Protein AF-A0AB34FJY0-F1 (afdb_monomer_lite)

Structure (mmCIF, N/CA/C/O backbone):
data_AF-A0AB34FJY0-F1
#
_entry.id   AF-A0AB34FJY0-F1
#
loop_
_atom_site.group_PDB
_atom_site.id
_atom_site.type_symbol
_atom_site.label_atom_id
_atom_site.label_alt_id
_atom_site.label_comp_id
_atom_site.label_asym_id
_atom_site.label_entity_id
_atom_site.label_seq_id
_atom_site.pdbx_PDB_ins_code
_atom_site.Cartn_x
_atom_site.Cartn_y
_atom_site.Cartn_z
_atom_site.occupancy
_atom_site.B_iso_or_equiv
_atom_site.auth_seq_id
_atom_site.auth_comp_id
_atom_site.auth_asym_id
_atom_site.auth_atom_id
_atom_site.pdbx_PDB_model_num
ATOM 1 N N . MET A 1 1 ? 6.964 -8.485 4.460 1.00 63.44 1 MET A N 1
ATOM 2 C CA . MET A 1 1 ? 8.434 -8.284 4.493 1.00 63.44 1 MET A CA 1
ATOM 3 C C . MET A 1 1 ? 9.190 -9.603 4.326 1.00 63.44 1 MET A C 1
ATOM 5 O O . MET A 1 1 ? 9.926 -9.718 3.359 1.00 63.44 1 MET A O 1
ATOM 9 N N . MET A 1 2 ? 8.939 -10.628 5.158 1.00 78.50 2 MET A N 1
ATOM 10 C CA . MET A 1 2 ? 9.519 -11.976 4.971 1.00 78.50 2 MET A CA 1
ATOM 11 C C . MET A 1 2 ? 9.180 -12.597 3.601 1.00 78.50 2 MET A C 1
ATOM 13 O O . MET A 1 2 ? 10.019 -13.259 3.007 1.00 78.50 2 MET A O 1
ATOM 17 N N . LEU A 1 3 ? 7.982 -12.334 3.069 1.00 84.31 3 LEU A N 1
ATOM 18 C CA . LEU A 1 3 ? 7.547 -12.845 1.762 1.00 84.31 3 LEU A CA 1
ATOM 19 C C . LEU A 1 3 ? 8.510 -12.489 0.615 1.00 84.31 3 LEU A C 1
ATOM 21 O O . LEU A 1 3 ? 8.839 -13.362 -0.179 1.00 84.31 3 LEU A O 1
ATOM 25 N N . PHE A 1 4 ? 9.018 -11.252 0.566 1.00 89.44 4 PHE A N 1
ATOM 26 C CA . PHE A 1 4 ? 9.991 -10.848 -0.456 1.00 89.44 4 PHE A CA 1
ATOM 27 C C . PHE A 1 4 ? 11.356 -11.509 -0.251 1.00 89.44 4 PHE A C 1
ATOM 29 O O . PHE A 1 4 ? 12.003 -11.905 -1.217 1.00 89.44 4 PHE A O 1
ATOM 36 N N . GLU A 1 5 ? 11.800 -11.669 0.999 1.00 90.19 5 GLU A N 1
ATOM 37 C CA . GLU A 1 5 ? 13.049 -12.386 1.289 1.00 90.19 5 GLU A CA 1
ATOM 38 C C . GLU A 1 5 ? 12.961 -13.856 0.862 1.00 90.19 5 GLU A C 1
ATOM 40 O O . GLU A 1 5 ? 13.891 -14.384 0.253 1.00 90.19 5 GLU A O 1
ATOM 45 N N . ASN A 1 6 ? 11.813 -14.497 1.103 1.00 88.75 6 ASN A N 1
ATOM 46 C CA . ASN A 1 6 ? 11.547 -15.871 0.680 1.00 88.75 6 ASN A CA 1
ATOM 47 C C . ASN A 1 6 ? 11.502 -16.015 -0.849 1.00 88.75 6 ASN A C 1
ATOM 49 O O . ASN A 1 6 ? 11.812 -17.089 -1.360 1.00 88.75 6 ASN A O 1
ATOM 53 N N . SER A 1 7 ? 11.168 -14.946 -1.580 1.00 86.69 7 SER A N 1
ATOM 54 C CA . SER A 1 7 ? 11.223 -14.901 -3.045 1.00 86.69 7 SER A CA 1
ATOM 55 C C . SER A 1 7 ? 12.597 -14.483 -3.595 1.00 86.69 7 SER A C 1
ATOM 57 O O . SER A 1 7 ? 12.720 -14.207 -4.785 1.00 86.69 7 SER A O 1
ATOM 59 N N . GLY A 1 8 ? 13.636 -14.417 -2.752 1.00 89.75 8 GLY A N 1
ATOM 60 C CA . GLY A 1 8 ? 15.013 -14.118 -3.162 1.00 89.75 8 GLY A CA 1
ATOM 61 C C . GLY A 1 8 ? 15.400 -12.636 -3.135 1.00 89.75 8 GLY A C 1
ATOM 62 O O . GLY A 1 8 ? 16.519 -12.295 -3.520 1.00 89.75 8 GLY A O 1
ATOM 63 N N . THR A 1 9 ? 14.528 -11.748 -2.650 1.00 93.81 9 THR A N 1
ATOM 64 C CA . THR A 1 9 ? 14.874 -10.329 -2.469 1.00 93.81 9 THR A CA 1
ATOM 65 C C . THR A 1 9 ? 15.864 -10.177 -1.309 1.00 93.81 9 THR A C 1
ATOM 67 O O . THR A 1 9 ? 15.612 -10.701 -0.221 1.00 93.81 9 THR A O 1
ATOM 70 N N . PRO A 1 10 ? 16.979 -9.443 -1.466 1.00 93.06 10 PRO A N 1
ATOM 71 C CA . PRO A 1 10 ? 17.880 -9.176 -0.359 1.00 93.06 10 PRO A CA 1
ATOM 72 C C . PRO A 1 10 ? 17.185 -8.420 0.766 1.00 93.06 10 PRO A C 1
ATOM 74 O O . PRO A 1 10 ? 16.401 -7.497 0.542 1.00 93.06 10 PRO A O 1
ATOM 77 N N . ARG A 1 11 ? 17.540 -8.776 1.998 1.00 92.62 11 ARG A N 1
ATOM 78 C CA . ARG A 1 11 ? 17.045 -8.093 3.188 1.00 92.62 11 ARG A CA 1
ATOM 79 C C . ARG A 1 11 ? 17.454 -6.621 3.185 1.00 92.62 11 ARG A C 1
ATOM 81 O O . ARG A 1 11 ? 18.644 -6.309 3.249 1.00 92.62 11 ARG A O 1
ATOM 88 N N . THR A 1 12 ? 16.467 -5.731 3.198 1.00 91.88 12 THR A N 1
ATOM 89 C CA . THR A 1 12 ? 16.674 -4.280 3.320 1.00 91.88 12 THR A CA 1
ATOM 90 C C . THR A 1 12 ? 16.617 -3.806 4.768 1.00 91.88 12 THR A C 1
ATOM 92 O O . THR A 1 12 ? 17.465 -3.023 5.187 1.00 91.88 12 THR A O 1
ATOM 95 N N . ILE A 1 13 ? 15.673 -4.324 5.556 1.00 92.88 13 ILE A N 1
ATOM 96 C CA . ILE A 1 13 ? 15.470 -3.944 6.959 1.00 92.88 13 ILE A CA 1
ATOM 97 C C . ILE A 1 13 ? 16.110 -4.991 7.863 1.00 92.88 13 ILE A C 1
ATOM 99 O O . ILE A 1 13 ? 15.796 -6.179 7.788 1.00 92.88 13 ILE A O 1
ATOM 103 N N . GLN A 1 14 ? 17.046 -4.568 8.713 1.00 92.56 14 GLN A N 1
ATOM 104 C CA . GLN A 1 14 ? 17.840 -5.507 9.501 1.00 92.56 14 GLN A CA 1
ATOM 105 C C . GLN A 1 14 ? 17.055 -6.072 10.693 1.00 92.56 14 GLN A C 1
ATOM 107 O O . GLN A 1 14 ? 16.251 -5.365 11.307 1.00 92.56 14 GLN A O 1
ATOM 112 N N . PRO A 1 15 ? 17.316 -7.326 11.110 1.00 89.12 15 PRO A N 1
ATOM 113 C CA . PRO A 1 15 ? 16.713 -7.858 12.323 1.00 89.12 15 PRO A CA 1
ATOM 114 C C . PRO A 1 15 ? 17.089 -6.989 13.521 1.00 89.12 15 PRO A C 1
ATOM 116 O O . PRO A 1 15 ? 18.247 -6.598 13.664 1.00 89.12 15 PRO A O 1
ATOM 119 N N . ARG A 1 16 ? 16.126 -6.741 14.416 1.00 89.56 16 ARG A N 1
ATOM 120 C CA . ARG A 1 16 ? 16.284 -5.868 15.597 1.00 89.56 16 ARG A CA 1
ATOM 121 C C . ARG A 1 16 ? 16.505 -4.384 15.279 1.00 89.56 16 ARG A C 1
ATOM 123 O O . ARG A 1 16 ? 16.769 -3.618 16.204 1.00 89.56 16 ARG A O 1
ATOM 130 N N . GLN A 1 17 ? 16.384 -3.965 14.020 1.00 93.12 17 GLN A N 1
ATOM 131 C CA . GLN A 1 17 ? 16.262 -2.550 13.696 1.00 93.12 17 GLN A CA 1
ATOM 132 C C . GLN A 1 17 ? 14.943 -2.026 14.271 1.00 93.12 17 GLN A C 1
ATOM 134 O O . GLN A 1 17 ? 13.889 -2.629 14.087 1.00 93.12 17 GLN A O 1
ATOM 139 N N . LEU A 1 18 ? 15.022 -0.917 15.002 1.00 94.19 18 LEU A N 1
ATOM 140 C CA . LEU A 1 18 ? 13.867 -0.233 15.570 1.00 94.19 18 LEU A CA 1
ATOM 141 C C . LEU A 1 18 ? 13.766 1.154 14.953 1.00 94.19 18 LEU A C 1
ATOM 143 O O . LEU A 1 18 ? 14.779 1.832 14.763 1.00 94.19 18 LEU A O 1
ATOM 147 N N . TYR A 1 19 ? 12.538 1.590 14.706 1.00 94.69 19 TYR A N 1
ATOM 148 C CA . TYR A 1 19 ? 12.258 2.911 14.173 1.00 94.69 19 TYR A CA 1
ATOM 149 C C . TYR A 1 19 ? 11.827 3.839 15.297 1.00 94.69 19 TYR A C 1
ATOM 151 O O . TYR A 1 19 ? 10.936 3.525 16.079 1.00 94.69 19 TYR A O 1
ATOM 159 N N . ARG A 1 20 ? 12.505 4.983 15.392 1.00 93.00 20 ARG A N 1
ATOM 160 C CA . ARG A 1 20 ? 12.079 6.101 16.246 1.00 93.00 20 ARG A CA 1
ATOM 161 C C . ARG A 1 20 ? 11.282 7.136 15.470 1.00 93.00 20 ARG A C 1
ATOM 163 O O . ARG A 1 20 ? 10.626 7.954 16.089 1.00 93.00 20 ARG A O 1
ATOM 170 N N . SER A 1 21 ? 11.357 7.085 14.142 1.00 94.94 21 SER A N 1
ATOM 171 C CA . SER A 1 21 ? 10.687 8.011 13.248 1.00 9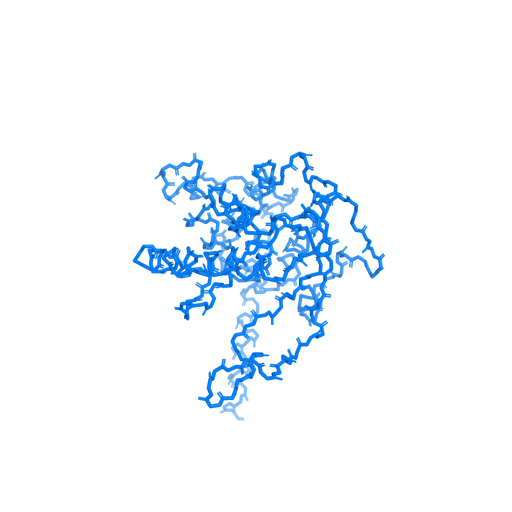4.94 21 SER A CA 1
ATOM 172 C C . SER A 1 21 ? 9.849 7.247 12.230 1.00 94.94 21 SER A C 1
ATOM 174 O O . SER A 1 21 ? 10.327 6.315 11.582 1.00 94.94 21 SER A O 1
ATOM 176 N N . THR A 1 22 ? 8.600 7.669 12.096 1.00 95.69 22 THR A N 1
ATOM 177 C CA . THR A 1 22 ? 7.633 7.185 11.118 1.00 95.69 22 THR A CA 1
ATOM 178 C C . THR A 1 22 ? 8.138 7.440 9.697 1.00 95.69 22 THR A C 1
ATOM 180 O O . THR A 1 22 ? 7.978 6.579 8.835 1.00 95.69 22 THR A O 1
ATOM 183 N N . ASP A 1 23 ? 8.832 8.563 9.461 1.00 94.62 23 ASP A N 1
ATOM 184 C CA . ASP A 1 23 ? 9.462 8.878 8.172 1.00 94.62 23 ASP A CA 1
ATOM 185 C C . ASP A 1 23 ? 10.536 7.850 7.791 1.00 94.62 23 ASP A C 1
ATOM 187 O O . ASP A 1 23 ? 10.552 7.368 6.659 1.00 94.62 23 ASP A O 1
ATOM 191 N N . SER A 1 24 ? 11.428 7.478 8.720 1.00 95.19 24 SER A N 1
ATOM 192 C CA . SER A 1 24 ? 12.467 6.487 8.408 1.00 95.19 24 SER A CA 1
ATOM 193 C C . SER A 1 24 ? 11.888 5.087 8.225 1.00 95.19 24 SER A C 1
ATOM 195 O O . SER A 1 24 ? 12.342 4.361 7.344 1.00 95.19 24 SER A O 1
ATOM 197 N N . PHE A 1 25 ? 10.841 4.734 8.977 1.00 95.69 25 PHE A N 1
ATOM 198 C CA . PHE A 1 25 ? 10.098 3.494 8.755 1.00 95.69 25 PHE A CA 1
ATOM 199 C C . PHE A 1 25 ? 9.465 3.450 7.358 1.00 95.69 25 PHE A C 1
ATOM 201 O O . PHE A 1 25 ? 9.679 2.496 6.613 1.00 95.69 25 PHE A O 1
ATOM 208 N N . ALA A 1 26 ? 8.729 4.494 6.969 1.00 96.00 26 ALA A N 1
ATOM 209 C CA . ALA A 1 26 ? 8.085 4.571 5.661 1.00 96.00 26 ALA A CA 1
ATOM 210 C C . ALA A 1 26 ? 9.103 4.572 4.509 1.00 96.00 26 ALA A C 1
ATOM 212 O O . ALA A 1 26 ? 8.917 3.874 3.512 1.00 96.00 26 ALA A O 1
ATOM 213 N N . SER A 1 27 ? 10.213 5.299 4.668 1.00 96.06 27 SER A N 1
ATOM 214 C CA . SER A 1 27 ? 11.317 5.314 3.704 1.00 96.06 27 SER A CA 1
ATOM 215 C C . SER A 1 27 ? 11.927 3.923 3.501 1.00 96.06 27 SER A C 1
ATOM 217 O O . SER A 1 27 ? 12.168 3.509 2.363 1.00 96.06 27 SER A O 1
ATOM 219 N N . ASP A 1 28 ? 12.156 3.172 4.579 1.00 96.00 28 ASP A N 1
ATOM 220 C CA . ASP A 1 28 ? 12.712 1.820 4.489 1.00 96.00 28 ASP A CA 1
ATOM 221 C C . ASP A 1 28 ? 11.695 0.813 3.927 1.00 96.00 28 ASP A C 1
ATOM 223 O O . ASP A 1 28 ? 12.076 -0.072 3.161 1.00 96.00 28 ASP A O 1
ATOM 227 N N . MET A 1 29 ? 10.399 0.974 4.221 1.00 95.31 29 MET A N 1
ATOM 228 C CA . MET A 1 29 ? 9.322 0.194 3.593 1.00 95.31 29 MET A CA 1
ATOM 229 C C . MET A 1 29 ? 9.278 0.412 2.078 1.00 95.31 29 MET A C 1
ATOM 231 O O . MET A 1 29 ? 9.180 -0.542 1.310 1.00 95.31 29 MET A O 1
ATOM 235 N N . LEU A 1 30 ? 9.400 1.657 1.619 1.00 95.56 30 LEU A N 1
ATOM 236 C CA . LEU A 1 30 ? 9.490 1.947 0.190 1.00 95.56 30 LEU A CA 1
ATOM 237 C C . LEU A 1 30 ? 10.787 1.379 -0.416 1.00 95.56 30 LEU A C 1
ATOM 239 O O . LEU A 1 30 ? 10.784 0.898 -1.546 1.00 95.56 30 LEU A O 1
ATOM 243 N N . THR A 1 31 ? 11.888 1.372 0.338 1.00 95.38 31 THR A N 1
ATOM 244 C CA . THR A 1 31 ? 13.174 0.808 -0.110 1.00 95.38 31 THR A CA 1
ATOM 245 C C . THR A 1 31 ? 13.125 -0.716 -0.211 1.00 95.38 31 THR A C 1
ATOM 247 O O . THR A 1 31 ? 13.697 -1.291 -1.132 1.00 95.38 31 THR A O 1
ATOM 250 N N . LEU A 1 32 ? 12.402 -1.386 0.689 1.00 94.44 32 LEU A N 1
ATOM 251 C CA . LEU A 1 32 ? 12.084 -2.810 0.578 1.00 94.44 32 LEU A CA 1
ATOM 252 C C . LEU A 1 32 ? 11.386 -3.114 -0.753 1.00 94.44 32 LEU A C 1
ATOM 254 O O . LEU A 1 32 ? 11.771 -4.050 -1.451 1.00 94.44 32 LEU A O 1
ATOM 258 N N . HIS A 1 33 ? 10.377 -2.322 -1.106 1.00 94.00 33 HIS A N 1
ATOM 259 C CA . HIS A 1 33 ? 9.653 -2.488 -2.362 1.00 94.00 33 HIS A CA 1
ATOM 260 C C . HIS A 1 33 ? 10.523 -2.226 -3.594 1.00 94.00 33 HIS A C 1
ATOM 262 O O . HIS A 1 33 ? 10.387 -2.919 -4.604 1.00 94.00 33 HIS A O 1
ATOM 268 N N . ASP A 1 34 ? 11.436 -1.259 -3.510 1.00 94.69 34 ASP A N 1
ATOM 269 C CA . ASP A 1 34 ? 12.406 -1.020 -4.576 1.00 94.69 34 ASP A CA 1
ATOM 270 C C . ASP A 1 34 ? 13.350 -2.213 -4.742 1.00 94.69 34 ASP A C 1
ATOM 272 O O . ASP A 1 34 ? 13.563 -2.687 -5.856 1.00 94.69 34 ASP A O 1
ATOM 276 N N . ALA A 1 35 ? 13.881 -2.737 -3.633 1.00 95.19 35 ALA A N 1
ATOM 277 C CA . ALA A 1 35 ? 14.743 -3.911 -3.651 1.00 95.19 35 ALA A CA 1
ATOM 278 C C . ALA A 1 35 ? 14.021 -5.124 -4.238 1.00 95.19 35 ALA A C 1
ATOM 280 O O . ALA A 1 35 ? 14.630 -5.864 -5.009 1.00 95.19 35 ALA A O 1
ATOM 281 N N . HIS A 1 36 ? 12.736 -5.301 -3.928 1.00 94.25 36 HIS A N 1
ATOM 282 C CA . HIS A 1 36 ? 11.930 -6.363 -4.515 1.00 94.25 36 HIS A CA 1
ATOM 283 C C . HIS A 1 36 ? 11.830 -6.217 -6.036 1.00 94.25 36 HIS A C 1
ATOM 285 O O . HIS A 1 36 ? 12.184 -7.152 -6.749 1.00 94.25 36 HIS A O 1
ATOM 291 N N . LEU A 1 37 ? 11.480 -5.026 -6.542 1.00 94.75 37 LEU A N 1
ATOM 292 C CA . LEU A 1 37 ? 11.440 -4.771 -7.986 1.00 94.75 37 LEU A CA 1
ATOM 293 C C . LEU A 1 37 ? 12.791 -5.067 -8.644 1.00 94.75 37 LEU A C 1
ATOM 295 O O . LEU A 1 37 ? 12.831 -5.671 -9.709 1.00 94.75 37 LEU A O 1
ATOM 299 N N . LEU A 1 38 ? 13.899 -4.673 -8.011 1.00 95.50 38 LEU A N 1
ATOM 300 C CA . LEU A 1 38 ? 15.248 -4.889 -8.538 1.00 95.50 38 LEU A CA 1
ATOM 301 C C . LEU A 1 38 ? 15.650 -6.366 -8.614 1.00 95.50 38 LEU A C 1
ATOM 303 O O . LEU A 1 38 ? 16.419 -6.715 -9.506 1.00 95.50 38 LEU A O 1
ATOM 307 N N . HIS A 1 39 ? 15.137 -7.234 -7.743 1.00 95.62 39 HIS A N 1
ATOM 308 C CA . HIS A 1 39 ? 15.582 -8.633 -7.650 1.00 95.62 39 HIS A CA 1
ATOM 309 C C . HIS A 1 39 ? 14.573 -9.650 -8.176 1.00 95.62 39 HIS A C 1
ATOM 311 O O . HIS A 1 39 ? 14.957 -10.785 -8.442 1.00 95.62 39 HIS A O 1
ATOM 317 N N . ASP A 1 40 ? 13.316 -9.258 -8.353 1.00 94.75 40 ASP A N 1
ATOM 318 C CA . ASP A 1 40 ? 12.304 -10.119 -8.949 1.00 94.75 40 ASP A CA 1
ATOM 319 C C . ASP A 1 40 ? 12.440 -10.118 -10.489 1.00 94.75 40 ASP A C 1
ATOM 321 O O . ASP A 1 40 ? 12.354 -9.045 -11.106 1.00 94.75 40 ASP A O 1
ATOM 325 N N . PRO A 1 41 ? 12.689 -11.280 -11.128 1.00 94.31 41 PRO A N 1
ATOM 326 C CA . PRO A 1 41 ? 12.755 -11.386 -12.585 1.00 94.31 41 PRO A CA 1
ATOM 327 C C . PRO A 1 41 ? 11.389 -11.199 -13.268 1.00 94.31 41 PRO A C 1
ATOM 329 O O . PRO A 1 41 ? 11.365 -10.903 -14.457 1.00 94.31 41 PRO A O 1
ATOM 332 N N . HIS A 1 42 ? 10.276 -11.326 -12.533 1.00 94.94 42 HIS A N 1
ATOM 333 C CA . HIS A 1 42 ? 8.902 -11.115 -13.009 1.00 94.94 42 HIS A CA 1
ATOM 334 C C . HIS A 1 42 ? 8.319 -9.761 -12.541 1.00 94.94 42 HIS A C 1
ATOM 336 O O . HIS A 1 42 ? 7.105 -9.562 -12.481 1.00 94.94 42 HIS A O 1
ATOM 342 N N . ALA A 1 43 ? 9.172 -8.796 -12.181 1.00 93.88 43 ALA A N 1
ATOM 343 C CA . ALA A 1 43 ? 8.723 -7.548 -11.557 1.00 93.88 43 ALA A CA 1
ATOM 344 C C . ALA A 1 43 ? 7.912 -6.617 -12.481 1.00 93.88 43 ALA A C 1
ATOM 346 O O . ALA A 1 43 ? 7.157 -5.766 -11.989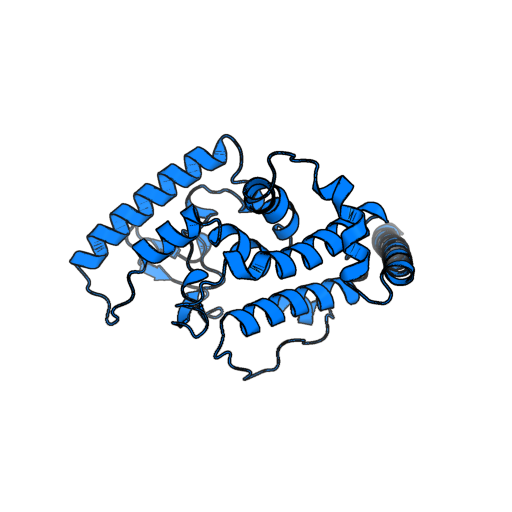 1.00 93.88 43 ALA A O 1
ATOM 347 N N . VAL A 1 44 ? 8.124 -6.725 -13.798 1.00 96.31 44 VAL A N 1
ATOM 348 C CA . VAL A 1 44 ? 7.522 -5.876 -14.837 1.00 96.31 44 VAL A CA 1
ATOM 349 C C . VAL A 1 44 ? 7.179 -6.718 -16.065 1.00 96.31 44 VAL A C 1
ATOM 351 O O . VAL A 1 44 ? 7.847 -7.707 -16.343 1.00 96.31 44 VAL A O 1
ATOM 354 N N . ARG A 1 45 ? 6.174 -6.303 -16.837 1.00 95.88 45 ARG A N 1
ATOM 355 C CA . ARG A 1 45 ? 5.720 -6.994 -18.057 1.00 95.88 45 ARG A CA 1
ATOM 356 C C . ARG A 1 45 ? 6.221 -6.358 -19.344 1.00 95.88 45 ARG A C 1
ATOM 358 O O . ARG A 1 45 ? 6.411 -7.038 -20.347 1.00 95.88 45 ARG A O 1
ATOM 365 N N . THR A 1 46 ? 6.358 -5.036 -19.351 1.00 97.44 46 THR A N 1
ATOM 366 C CA . THR A 1 46 ? 6.731 -4.255 -20.534 1.00 97.44 46 THR A CA 1
ATOM 367 C C . THR A 1 46 ? 7.575 -3.050 -20.131 1.00 97.44 46 THR A C 1
ATOM 369 O O . THR A 1 46 ? 7.675 -2.710 -18.952 1.00 97.44 46 THR A O 1
ATOM 372 N N . VAL A 1 47 ? 8.160 -2.367 -21.120 1.00 97.56 47 VAL A N 1
ATOM 373 C CA . VAL A 1 47 ? 8.845 -1.082 -20.902 1.00 97.56 47 VAL A CA 1
ATOM 374 C C . VAL A 1 47 ? 7.903 -0.064 -20.261 1.00 97.56 47 VAL A C 1
ATOM 376 O O . VAL A 1 47 ? 8.329 0.688 -19.392 1.00 97.56 47 VAL A O 1
ATOM 379 N N . ASP A 1 48 ? 6.642 -0.044 -20.686 1.00 96.62 48 ASP A N 1
ATOM 380 C CA . ASP A 1 48 ? 5.645 0.912 -20.215 1.00 96.62 48 ASP A CA 1
ATOM 381 C C . ASP A 1 48 ? 5.262 0.658 -18.747 1.00 96.62 48 ASP A C 1
ATOM 383 O O . ASP A 1 48 ? 5.387 1.555 -17.916 1.00 96.62 48 ASP A O 1
ATOM 387 N N . ASP A 1 49 ? 4.966 -0.599 -18.408 1.00 96.38 49 ASP A N 1
ATOM 388 C CA . ASP A 1 49 ? 4.697 -1.055 -17.034 1.00 96.38 49 ASP A CA 1
ATOM 389 C C . ASP A 1 49 ? 5.901 -0.804 -16.104 1.00 96.38 49 ASP A C 1
ATOM 391 O O . ASP A 1 49 ? 5.755 -0.349 -14.970 1.00 96.38 49 ASP A O 1
ATOM 395 N N . ALA A 1 50 ? 7.130 -1.006 -16.596 1.00 97.06 50 ALA A N 1
ATOM 396 C CA . ALA A 1 50 ? 8.329 -0.675 -15.830 1.00 97.06 50 ALA A CA 1
ATOM 397 C C . ALA A 1 50 ? 8.406 0.825 -15.501 1.00 97.06 50 ALA A C 1
ATOM 399 O O . ALA A 1 50 ? 8.731 1.198 -14.371 1.00 97.06 50 ALA A O 1
ATOM 400 N N . ARG A 1 51 ? 8.089 1.696 -16.470 1.00 97.44 51 ARG A N 1
ATOM 401 C CA . ARG A 1 51 ? 8.103 3.154 -16.271 1.00 97.44 51 ARG A CA 1
ATOM 402 C C . ARG A 1 51 ? 7.048 3.604 -15.293 1.00 97.44 51 ARG A C 1
ATOM 404 O O . ARG A 1 51 ? 7.360 4.406 -14.418 1.00 97.44 51 ARG A O 1
ATOM 411 N N . GLU A 1 52 ? 5.845 3.084 -15.435 1.00 96.50 52 GLU A N 1
ATOM 412 C CA . GLU A 1 52 ? 4.723 3.364 -14.553 1.00 96.50 52 GLU A CA 1
ATOM 413 C C . GLU A 1 52 ? 5.051 2.987 -13.104 1.00 96.50 52 GLU A C 1
ATOM 415 O O . GLU A 1 52 ? 5.050 3.846 -12.216 1.00 96.50 52 GLU A O 1
ATOM 420 N N . ARG A 1 53 ? 5.488 1.742 -12.871 1.00 95.94 53 ARG A N 1
ATOM 421 C CA . ARG A 1 53 ? 5.874 1.259 -11.536 1.00 95.94 53 ARG A CA 1
ATOM 422 C C . ARG A 1 53 ? 6.982 2.101 -10.911 1.00 95.94 53 ARG A C 1
ATOM 424 O O . ARG A 1 53 ? 6.901 2.462 -9.736 1.00 95.94 53 ARG A O 1
ATOM 431 N N . MET A 1 54 ? 8.022 2.427 -11.677 1.00 97.12 54 MET A N 1
ATOM 432 C CA . MET A 1 54 ? 9.126 3.267 -11.201 1.00 97.12 54 MET A CA 1
ATOM 433 C C . MET A 1 54 ? 8.669 4.703 -10.912 1.00 97.12 54 MET A C 1
ATOM 435 O O . MET A 1 54 ? 9.071 5.283 -9.902 1.00 97.12 54 MET A O 1
ATOM 439 N N . ALA A 1 55 ? 7.820 5.279 -11.768 1.00 97.06 55 ALA A N 1
ATOM 440 C CA . ALA A 1 55 ? 7.282 6.621 -11.581 1.00 97.06 55 ALA A CA 1
ATOM 441 C C . ALA A 1 55 ? 6.432 6.698 -10.310 1.00 97.06 55 ALA A C 1
ATOM 443 O O . ALA A 1 55 ? 6.685 7.558 -9.468 1.00 97.06 55 ALA A O 1
ATOM 444 N N . ILE A 1 56 ? 5.506 5.759 -10.098 1.00 96.88 56 ILE A N 1
ATOM 445 C CA . ILE A 1 56 ? 4.661 5.746 -8.898 1.00 96.88 56 ILE A CA 1
ATOM 446 C C . ILE A 1 56 ? 5.499 5.544 -7.631 1.00 96.88 56 ILE A C 1
ATOM 448 O O . ILE A 1 56 ? 5.256 6.205 -6.622 1.00 96.88 56 ILE A O 1
ATOM 452 N N . ARG A 1 57 ? 6.557 4.725 -7.664 1.00 96.12 57 ARG A N 1
ATOM 453 C CA . ARG A 1 57 ? 7.484 4.587 -6.523 1.00 96.12 57 ARG A CA 1
ATOM 454 C C . ARG A 1 57 ? 8.259 5.863 -6.202 1.00 96.12 57 ARG A C 1
ATOM 456 O O . ARG A 1 57 ? 8.490 6.155 -5.024 1.00 96.12 57 ARG A O 1
ATOM 463 N N . ALA A 1 58 ? 8.665 6.621 -7.219 1.00 97.12 58 ALA A N 1
ATOM 464 C CA . ALA A 1 58 ? 9.257 7.940 -7.017 1.00 97.12 58 ALA A CA 1
ATOM 465 C C . ALA A 1 58 ? 8.226 8.919 -6.435 1.00 97.12 58 ALA A C 1
ATOM 467 O O . ALA A 1 58 ? 8.510 9.594 -5.445 1.00 97.12 58 ALA A O 1
ATOM 468 N N . LEU A 1 59 ? 7.009 8.932 -6.983 1.00 97.19 59 LEU A N 1
ATOM 469 C CA . LEU A 1 59 ? 5.931 9.806 -6.529 1.00 97.19 59 LEU A CA 1
ATOM 470 C C . LEU A 1 59 ? 5.505 9.501 -5.091 1.00 97.19 59 LEU A C 1
ATOM 472 O O . LEU A 1 59 ? 5.360 10.440 -4.316 1.00 97.19 59 LEU A O 1
ATOM 476 N N . LEU A 1 60 ? 5.394 8.229 -4.692 1.00 97.19 60 LEU A N 1
ATOM 477 C CA . LEU A 1 60 ? 5.109 7.816 -3.310 1.00 97.19 60 LEU A CA 1
ATOM 478 C C . LEU A 1 60 ? 6.085 8.448 -2.310 1.00 97.19 60 LEU A C 1
ATOM 480 O O . LEU A 1 60 ? 5.663 8.942 -1.265 1.00 97.19 60 LEU A O 1
ATOM 484 N N . ARG A 1 61 ? 7.380 8.511 -2.650 1.00 96.62 61 ARG A N 1
ATOM 485 C CA . ARG A 1 61 ? 8.381 9.223 -1.838 1.00 96.62 61 ARG A CA 1
ATOM 486 C C . ARG A 1 61 ? 8.162 10.726 -1.844 1.00 96.62 61 ARG A C 1
ATOM 488 O O . ARG A 1 61 ? 8.274 11.361 -0.799 1.00 96.62 61 ARG A O 1
ATOM 495 N N . THR A 1 62 ? 7.842 11.299 -3.003 1.00 96.38 62 THR A N 1
ATOM 496 C CA . THR A 1 62 ? 7.562 12.733 -3.138 1.00 96.38 62 THR A CA 1
ATOM 497 C C . THR A 1 62 ? 6.375 13.163 -2.276 1.00 96.38 62 THR A C 1
ATOM 499 O O . THR A 1 62 ? 6.454 14.193 -1.609 1.00 96.38 62 THR A O 1
ATOM 502 N N . VAL A 1 63 ? 5.295 12.379 -2.240 1.00 96.12 63 VAL A N 1
ATOM 503 C CA . VAL A 1 63 ? 4.051 12.742 -1.541 1.00 96.12 63 VAL A CA 1
ATOM 504 C C . VAL A 1 63 ? 3.999 12.293 -0.079 1.00 96.12 63 VAL A C 1
ATOM 506 O O . VAL A 1 63 ? 3.097 12.707 0.642 1.00 96.12 63 VAL A O 1
ATOM 509 N N . MET A 1 64 ? 4.968 11.499 0.387 1.00 95.62 64 MET A N 1
ATOM 510 C CA . MET A 1 64 ? 5.015 10.936 1.746 1.00 95.62 64 MET A CA 1
ATOM 511 C C . MET A 1 64 ? 4.772 11.972 2.856 1.00 95.62 64 MET A C 1
ATOM 513 O O . MET A 1 64 ? 4.055 11.702 3.816 1.00 95.62 64 MET A O 1
ATOM 517 N N . HIS A 1 65 ? 5.312 13.182 2.703 1.00 93.56 65 HIS A N 1
ATOM 518 C CA . HIS A 1 65 ? 5.189 14.264 3.685 1.00 93.56 65 HIS A CA 1
ATOM 519 C C . HIS A 1 65 ? 3.748 14.758 3.920 1.00 93.56 65 HIS A C 1
ATOM 521 O O . HIS A 1 65 ? 3.503 15.439 4.911 1.00 93.56 65 HIS A O 1
ATOM 527 N N . TYR A 1 66 ? 2.799 14.437 3.034 1.00 94.88 66 TYR A N 1
ATOM 528 C CA . TYR A 1 66 ? 1.375 14.723 3.244 1.00 94.88 66 TYR A CA 1
ATOM 529 C C . TYR A 1 66 ? 0.682 13.699 4.147 1.00 94.88 66 TYR A C 1
ATOM 531 O O . TYR A 1 66 ? -0.390 13.989 4.674 1.00 94.88 66 TYR A O 1
ATOM 539 N N . PHE A 1 67 ? 1.259 12.505 4.288 1.00 95.00 67 PHE A N 1
ATOM 540 C CA . PHE A 1 67 ? 0.629 11.355 4.943 1.00 95.00 67 PHE A CA 1
ATOM 541 C C . PHE A 1 67 ? 1.315 10.955 6.250 1.00 95.00 67 PHE A C 1
ATOM 543 O O . PHE A 1 67 ? 0.776 10.149 7.006 1.00 95.00 67 PHE A O 1
ATOM 550 N N . ILE A 1 68 ? 2.480 11.540 6.527 1.00 92.50 68 ILE A N 1
ATOM 551 C CA . ILE A 1 68 ? 3.182 11.439 7.803 1.00 92.50 68 ILE A CA 1
ATOM 552 C C . ILE A 1 68 ? 3.180 12.825 8.429 1.00 92.50 68 ILE A C 1
ATOM 554 O O . ILE A 1 68 ? 3.931 13.713 8.018 1.00 92.50 68 ILE A O 1
ATOM 558 N N . SER A 1 69 ? 2.301 13.024 9.407 1.00 84.44 69 SER A N 1
ATOM 559 C CA . SER A 1 69 ? 2.158 14.331 10.037 1.00 84.44 69 SER A CA 1
ATOM 560 C C . SER A 1 69 ? 3.362 14.665 10.918 1.00 84.44 69 SER A C 1
ATOM 562 O O . SER A 1 69 ? 3.947 13.799 11.571 1.00 84.44 69 SER A O 1
ATOM 564 N N . THR A 1 70 ? 3.738 15.943 10.974 1.00 86.81 70 THR A N 1
ATOM 565 C CA . THR A 1 70 ? 4.915 16.393 11.734 1.00 86.81 70 THR A CA 1
ATOM 566 C C . THR A 1 70 ? 4.783 16.177 13.238 1.00 86.81 70 THR A C 1
ATOM 568 O O . THR A 1 70 ? 5.793 15.978 13.904 1.00 86.81 70 THR A O 1
ATOM 571 N N . ASP A 1 71 ? 3.563 16.208 13.778 1.00 87.69 71 ASP A N 1
ATOM 572 C CA . ASP A 1 71 ? 3.276 15.912 15.187 1.00 87.69 71 ASP A CA 1
ATOM 573 C C . ASP A 1 71 ? 3.375 14.415 15.510 1.00 87.69 71 ASP A C 1
ATOM 575 O O . ASP A 1 71 ? 3.594 14.065 16.667 1.00 87.69 71 ASP A O 1
ATOM 579 N N . ARG A 1 72 ? 3.277 13.544 14.495 1.00 86.56 72 ARG A N 1
ATOM 580 C CA . ARG A 1 72 ? 3.325 12.076 14.629 1.00 86.56 72 ARG A CA 1
ATOM 581 C C . ARG A 1 72 ? 4.579 11.436 14.033 1.00 86.56 72 ARG A C 1
ATOM 583 O O . ARG A 1 72 ? 4.723 10.211 13.968 1.00 86.56 72 ARG A O 1
ATOM 590 N N . ARG A 1 73 ? 5.527 12.278 13.617 1.00 90.31 73 ARG A N 1
ATOM 591 C CA . ARG A 1 73 ? 6.799 11.872 13.015 1.00 90.31 73 ARG A CA 1
ATOM 592 C C . ARG A 1 73 ? 7.594 10.930 13.907 1.00 90.31 73 ARG A C 1
ATOM 594 O O . ARG A 1 73 ? 8.262 10.055 13.374 1.00 90.31 73 ARG A O 1
ATOM 601 N N . ASP A 1 74 ? 7.525 11.092 15.223 1.00 92.75 74 ASP A N 1
ATOM 602 C CA . ASP A 1 74 ? 8.279 10.280 16.186 1.00 92.75 74 ASP A CA 1
ATOM 603 C C . ASP A 1 74 ? 7.390 9.264 16.937 1.00 92.75 74 ASP A C 1
ATOM 605 O O . ASP A 1 74 ? 7.769 8.733 17.982 1.00 92.75 74 ASP A O 1
ATOM 609 N N . GLY A 1 75 ? 6.200 8.974 16.400 1.00 90.31 75 GLY A N 1
ATOM 610 C CA . GLY A 1 75 ? 5.185 8.112 17.009 1.00 90.31 75 GLY A CA 1
ATOM 611 C C . GLY A 1 75 ? 3.905 8.874 17.379 1.00 90.31 75 GLY A C 1
ATOM 612 O O . GLY A 1 75 ? 3.749 10.028 16.996 1.00 90.31 75 GLY A O 1
ATOM 613 N N . PRO A 1 76 ? 2.976 8.262 18.132 1.00 92.62 76 PRO A N 1
ATOM 614 C CA . PRO A 1 76 ? 3.132 7.007 18.863 1.00 92.62 76 PRO A CA 1
ATOM 615 C C . PRO A 1 76 ? 3.078 5.757 17.973 1.00 92.62 76 PRO A C 1
ATOM 617 O O . PRO A 1 76 ? 2.570 5.781 16.852 1.00 92.62 76 PRO A O 1
ATOM 620 N N . TYR A 1 77 ? 3.596 4.653 18.515 1.00 93.88 77 TYR A N 1
ATOM 621 C CA . TYR A 1 77 ? 3.531 3.321 17.915 1.00 93.88 77 TYR A CA 1
ATOM 622 C C . TYR A 1 77 ? 2.620 2.439 18.762 1.00 93.88 77 TYR A C 1
ATOM 624 O O . TYR A 1 77 ? 2.745 2.424 19.987 1.00 93.88 77 TYR A O 1
ATOM 632 N N . LEU A 1 78 ? 1.735 1.692 18.110 1.00 92.81 78 LEU A N 1
ATOM 633 C CA . LEU A 1 78 ? 0.802 0.772 18.755 1.00 92.81 78 LEU A CA 1
ATOM 634 C C . LEU A 1 78 ? 1.010 -0.650 18.249 1.00 92.81 78 LEU A C 1
ATOM 636 O O . LEU A 1 78 ? 1.442 -0.849 17.113 1.00 92.81 78 LEU A O 1
ATOM 640 N N . LEU A 1 79 ? 0.690 -1.633 19.092 1.00 92.69 79 LEU A N 1
ATOM 641 C CA . LEU A 1 79 ? 0.638 -3.027 18.665 1.00 92.69 79 LEU A CA 1
ATOM 642 C C . LEU A 1 79 ? -0.519 -3.206 17.681 1.00 92.69 79 LEU A C 1
ATOM 644 O O . LEU A 1 79 ? -1.667 -2.913 18.000 1.00 92.69 79 LEU A O 1
ATOM 648 N N . GLN A 1 80 ? -0.191 -3.676 16.486 1.00 92.75 80 GLN A N 1
ATOM 649 C CA . GLN A 1 80 ? -1.115 -3.886 15.382 1.00 92.75 80 GLN A CA 1
ATOM 650 C C . GLN A 1 80 ? -0.912 -5.294 14.821 1.00 92.75 80 GLN A C 1
ATOM 652 O O . GLN A 1 80 ? 0.225 -5.747 14.658 1.00 92.75 80 GLN A O 1
ATOM 657 N N . LEU A 1 81 ? -2.019 -5.972 14.520 1.00 90.94 81 LEU A N 1
ATOM 658 C CA . LEU A 1 81 ? -2.032 -7.234 13.785 1.00 90.94 81 LEU A CA 1
ATOM 659 C C . LEU A 1 81 ? -1.946 -6.914 12.292 1.00 90.94 81 LEU A C 1
ATOM 661 O O . LEU A 1 81 ? -2.826 -6.244 11.752 1.00 90.94 81 LEU A O 1
ATOM 665 N N . THR A 1 82 ? -0.879 -7.350 11.625 1.00 88.62 82 THR A N 1
ATOM 666 C CA . THR A 1 82 ? -0.675 -7.027 10.204 1.00 88.62 82 THR A CA 1
ATOM 667 C C . THR A 1 82 ? -1.436 -7.947 9.260 1.00 88.62 82 THR A C 1
ATOM 669 O O . THR A 1 82 ? -1.621 -7.573 8.106 1.00 88.62 82 THR A O 1
ATOM 672 N N . ASP A 1 83 ? -1.891 -9.100 9.753 1.00 88.19 83 ASP A N 1
ATOM 673 C CA . ASP A 1 83 ? -2.667 -10.091 9.000 1.00 88.19 83 ASP A CA 1
ATOM 674 C C . ASP A 1 83 ? -4.025 -10.382 9.666 1.00 88.19 83 ASP A C 1
ATOM 676 O O . ASP A 1 83 ? -4.414 -11.512 9.955 1.00 88.19 83 ASP A O 1
ATOM 680 N N . PHE A 1 84 ? -4.740 -9.315 10.022 1.00 89.69 84 PHE A N 1
ATOM 681 C CA . PHE A 1 84 ? -6.059 -9.433 10.634 1.00 89.69 84 PHE A CA 1
ATOM 682 C C . PHE A 1 84 ? -7.138 -9.513 9.555 1.00 89.69 84 PHE A C 1
ATOM 684 O O . PHE A 1 84 ? -7.379 -8.517 8.870 1.00 89.69 84 PHE A O 1
ATOM 691 N N . HIS A 1 85 ? -7.798 -10.668 9.425 1.00 90.25 85 HIS A N 1
ATOM 692 C CA . HIS A 1 85 ? -8.910 -10.909 8.499 1.00 90.25 85 HIS A CA 1
ATOM 693 C C . HIS A 1 85 ? -9.983 -11.832 9.087 1.00 90.25 85 HIS A C 1
ATOM 695 O O . HIS A 1 85 ? -9.733 -12.543 10.059 1.00 90.25 85 HIS A O 1
ATOM 701 N N . GLN A 1 86 ? -11.166 -11.871 8.466 1.00 91.88 86 GLN A N 1
ATOM 702 C CA . GLN A 1 86 ? -12.334 -12.614 8.963 1.00 91.88 86 GLN A CA 1
ATOM 703 C C . GLN A 1 86 ? -12.054 -14.088 9.300 1.00 91.88 86 GLN A C 1
ATOM 705 O O . GLN A 1 86 ? -12.502 -14.567 10.336 1.00 91.88 86 GLN A O 1
ATOM 710 N N . SER A 1 87 ? -11.237 -14.792 8.505 1.00 92.75 87 SER A N 1
ATOM 711 C CA . SER A 1 87 ? -10.903 -16.205 8.765 1.00 92.75 87 SER A CA 1
ATOM 712 C C . SER A 1 87 ? -10.048 -16.441 10.021 1.00 92.75 87 SER A C 1
ATOM 714 O O . SER A 1 87 ? -9.907 -17.588 10.435 1.00 92.75 87 SER A O 1
ATOM 716 N N . ASN A 1 88 ? -9.507 -15.381 10.637 1.00 94.38 88 ASN A N 1
ATOM 717 C CA . ASN A 1 88 ? -8.742 -15.457 11.886 1.00 94.38 88 ASN A CA 1
ATOM 718 C C . ASN A 1 88 ? -9.619 -15.233 13.131 1.00 94.38 88 ASN A C 1
ATOM 720 O O . ASN A 1 88 ? -9.108 -15.272 14.252 1.00 94.38 88 ASN A O 1
ATOM 724 N N . ILE A 1 89 ? -10.928 -15.011 12.951 1.00 95.06 89 ILE A N 1
ATOM 725 C CA . ILE A 1 89 ? -11.893 -14.722 14.015 1.00 95.06 89 ILE A CA 1
ATOM 726 C C . ILE A 1 89 ? -12.900 -15.871 14.108 1.00 95.06 89 ILE A C 1
ATOM 728 O O . ILE A 1 89 ? -13.659 -16.121 13.174 1.00 95.06 89 ILE A O 1
ATOM 732 N N . PHE A 1 90 ? -12.948 -16.544 15.256 1.00 96.69 90 PHE A N 1
ATOM 733 C CA . PHE A 1 90 ? -13.990 -17.524 15.553 1.00 96.69 90 PHE A CA 1
ATOM 734 C C . PHE A 1 90 ? -15.093 -16.916 16.404 1.00 96.69 90 PHE A C 1
ATOM 736 O O . PHE A 1 90 ? -14.832 -16.160 17.344 1.00 96.69 90 PHE A O 1
ATOM 743 N N . VAL A 1 91 ? -16.325 -17.322 16.108 1.00 97.25 91 VAL A N 1
ATOM 744 C CA . VAL A 1 91 ? -17.530 -16.900 16.819 1.00 97.25 91 VAL A CA 1
ATOM 745 C C . VAL A 1 91 ? -18.362 -18.104 17.257 1.00 97.25 91 VAL A C 1
ATOM 747 O O . VAL A 1 91 ? -18.232 -19.185 16.681 1.00 97.25 91 VAL A O 1
ATOM 750 N N . ASP A 1 92 ? -19.171 -17.931 18.301 1.00 97.38 92 ASP A N 1
ATOM 751 C CA . ASP A 1 92 ? -20.203 -18.899 18.690 1.00 97.38 92 ASP A CA 1
ATOM 752 C C . ASP A 1 92 ? -21.521 -18.687 17.915 1.00 97.38 92 ASP A C 1
ATOM 754 O O . ASP A 1 92 ? -21.605 -17.842 17.022 1.00 97.38 92 ASP A O 1
ATOM 758 N N . ASP A 1 93 ? -22.554 -19.467 18.253 1.00 97.62 93 ASP A N 1
ATOM 759 C CA . ASP A 1 93 ? -23.886 -19.397 17.627 1.00 97.62 93 ASP A CA 1
ATOM 760 C C . ASP A 1 93 ? -24.577 -18.027 17.820 1.00 97.62 93 ASP A C 1
ATOM 762 O O . ASP A 1 93 ? -25.479 -17.679 17.056 1.00 97.62 93 ASP A O 1
ATOM 766 N N . ASP A 1 94 ? -24.139 -17.243 18.812 1.00 97.38 94 ASP A N 1
ATOM 767 C CA . ASP A 1 94 ? -24.652 -15.912 19.148 1.00 97.38 94 ASP A CA 1
ATOM 768 C C . ASP A 1 94 ? -23.753 -14.779 18.601 1.00 97.38 94 ASP A C 1
ATOM 770 O O . ASP A 1 94 ? -23.948 -13.613 18.944 1.00 97.38 94 ASP A O 1
ATOM 774 N N . TRP A 1 95 ? -22.787 -15.101 17.730 1.00 93.56 95 TRP A N 1
ATOM 775 C CA . TRP A 1 95 ? -21.806 -14.177 17.139 1.00 93.56 95 TRP A CA 1
ATOM 776 C C . TRP A 1 95 ? -20.813 -13.539 18.123 1.00 93.56 95 TRP A C 1
ATOM 778 O O . TRP A 1 95 ? -20.116 -12.586 17.765 1.00 93.56 95 TRP A O 1
ATOM 788 N N . ASN A 1 96 ? -20.674 -14.064 19.342 1.00 95.06 96 ASN A N 1
ATOM 789 C CA . ASN A 1 96 ? -19.636 -13.585 20.252 1.00 95.06 96 ASN A CA 1
ATOM 790 C C . ASN A 1 96 ? -18.270 -14.083 19.783 1.00 95.06 96 ASN A C 1
ATOM 792 O O . ASN A 1 96 ? -18.110 -15.263 19.474 1.00 95.06 96 ASN A O 1
ATOM 796 N N . ILE A 1 97 ? -17.261 -13.208 19.784 1.00 94.81 97 ILE A N 1
ATOM 797 C CA . ILE A 1 97 ? -15.882 -13.604 19.473 1.00 94.81 97 ILE A CA 1
ATOM 798 C C . ILE A 1 97 ? -15.380 -14.555 20.564 1.00 94.81 97 ILE A C 1
ATOM 800 O O . ILE A 1 97 ? -15.257 -14.176 21.728 1.00 94.81 97 ILE A O 1
ATOM 804 N N . THR A 1 98 ? -15.057 -15.788 20.177 1.00 97.00 98 THR A N 1
ATOM 805 C CA . THR A 1 98 ? -14.589 -16.840 21.095 1.00 97.00 98 THR A CA 1
ATOM 806 C C . THR A 1 98 ? -13.083 -17.053 21.034 1.00 97.00 98 THR A C 1
ATOM 808 O O . THR A 1 98 ? -12.471 -17.434 22.034 1.00 97.00 98 THR A O 1
ATOM 811 N N . CYS A 1 99 ? -12.468 -16.815 19.875 1.00 95.25 99 CYS A N 1
ATOM 812 C CA . CYS A 1 99 ? -11.040 -17.018 19.678 1.00 95.25 99 CYS A CA 1
ATOM 813 C C . CYS A 1 99 ? -10.509 -16.168 18.518 1.00 95.25 99 CYS A C 1
ATOM 815 O O . CYS A 1 99 ? -11.183 -15.999 17.503 1.00 95.25 99 CYS A O 1
ATOM 817 N N . LEU A 1 100 ? -9.274 -15.685 18.673 1.00 94.12 100 LEU A N 1
ATOM 818 C CA . LEU A 1 100 ? -8.452 -15.164 17.587 1.00 94.12 100 LEU A CA 1
ATOM 819 C C . LEU A 1 100 ? -7.279 -16.116 17.366 1.00 94.12 100 LEU A C 1
ATOM 821 O O . LEU A 1 100 ? -6.609 -16.505 18.327 1.00 94.12 100 LEU A O 1
ATOM 825 N N . ILE A 1 101 ? -7.035 -16.473 16.111 1.00 93.81 101 ILE A N 1
ATOM 826 C CA . ILE A 1 101 ? -5.890 -17.294 15.708 1.00 93.81 101 ILE A CA 1
ATOM 827 C C . ILE A 1 101 ? -4.886 -16.469 14.899 1.00 93.81 101 ILE A C 1
ATOM 829 O O . ILE A 1 101 ? -5.112 -15.293 14.632 1.00 93.81 101 ILE A O 1
ATOM 833 N N . ASP A 1 102 ? -3.766 -17.102 14.548 1.00 89.31 102 ASP A N 1
ATOM 834 C CA . ASP A 1 102 ? -2.745 -16.540 13.656 1.00 89.31 102 ASP A CA 1
ATOM 835 C C . ASP A 1 102 ? -2.140 -15.202 14.136 1.00 89.31 102 ASP A C 1
ATOM 837 O O . ASP A 1 102 ? -2.046 -14.197 13.435 1.00 89.31 102 ASP A O 1
ATOM 841 N N . LEU A 1 103 ? -1.734 -15.180 15.410 1.00 88.81 103 LEU A N 1
ATOM 842 C CA . LEU A 1 103 ? -1.195 -13.989 16.084 1.00 88.81 103 LEU A CA 1
ATOM 843 C C . LEU A 1 103 ? 0.319 -13.796 15.878 1.00 88.81 103 LEU A C 1
ATOM 845 O O . LEU A 1 103 ? 0.937 -12.987 16.573 1.00 88.81 103 LEU A O 1
ATOM 849 N N . GLU A 1 104 ? 0.946 -14.554 14.974 1.00 88.44 104 GLU A N 1
ATOM 850 C CA . GLU A 1 104 ? 2.397 -14.490 14.747 1.00 88.44 104 GLU A CA 1
ATOM 851 C C . GLU A 1 104 ? 2.834 -13.179 14.068 1.00 88.44 104 GLU A C 1
ATOM 853 O O . GLU A 1 104 ? 3.983 -12.749 14.204 1.00 88.44 104 GLU A O 1
ATOM 858 N N . TRP A 1 105 ? 1.891 -12.488 13.424 1.00 85.75 105 TRP A N 1
ATOM 859 C CA . TRP A 1 105 ? 2.105 -11.242 12.693 1.00 85.75 105 TRP A CA 1
ATOM 860 C C . TRP A 1 105 ? 1.642 -10.013 13.489 1.00 85.75 105 TRP A C 1
ATOM 862 O O . TRP A 1 105 ? 0.766 -9.258 13.060 1.00 85.75 105 TRP A O 1
ATOM 872 N N . ILE A 1 106 ? 2.244 -9.800 14.664 1.00 90.94 106 ILE A N 1
ATOM 873 C CA . ILE A 1 106 ? 2.024 -8.608 15.497 1.00 90.94 106 ILE A CA 1
ATOM 874 C C . ILE A 1 106 ? 3.248 -7.687 15.491 1.00 90.94 106 ILE A C 1
ATOM 876 O O . ILE A 1 106 ? 4.381 -8.122 15.700 1.00 90.94 106 ILE A O 1
ATOM 880 N N . CYS A 1 107 ? 3.031 -6.395 15.248 1.00 91.56 107 CYS A N 1
ATOM 881 C CA . CYS A 1 107 ? 4.096 -5.395 15.156 1.00 91.56 107 CYS A CA 1
ATOM 882 C C . CYS A 1 107 ? 3.729 -4.115 15.911 1.00 91.56 107 CYS A C 1
ATOM 884 O O . CYS A 1 107 ? 2.576 -3.697 15.909 1.00 91.56 107 CYS A O 1
ATOM 886 N N . ALA A 1 108 ? 4.722 -3.452 16.508 1.00 94.25 108 ALA A N 1
ATOM 887 C CA . ALA A 1 108 ? 4.570 -2.068 16.949 1.00 94.25 108 ALA A CA 1
ATOM 888 C C . ALA A 1 108 ? 4.719 -1.146 15.727 1.00 94.25 108 ALA A C 1
ATOM 890 O O . ALA A 1 108 ? 5.825 -0.982 15.212 1.00 94.25 108 ALA A O 1
ATOM 891 N N . LEU A 1 109 ? 3.611 -0.583 15.248 1.00 94.94 109 LEU A N 1
ATOM 892 C CA . LEU A 1 109 ? 3.543 0.218 14.023 1.00 94.94 109 LEU A CA 1
ATOM 893 C C . LEU A 1 109 ? 3.049 1.642 14.311 1.00 94.94 109 LEU A C 1
ATOM 895 O O . LEU A 1 109 ? 2.317 1.835 15.289 1.00 94.94 109 LEU A O 1
ATOM 899 N N . PRO A 1 110 ? 3.423 2.636 13.479 1.00 95.50 110 PRO A N 1
ATOM 900 C CA . PRO A 1 110 ? 2.894 3.992 13.574 1.00 95.50 110 PRO A CA 1
ATOM 901 C C . PRO A 1 110 ? 1.369 4.002 13.681 1.00 95.50 110 PRO A C 1
ATOM 903 O O . PRO A 1 110 ? 0.681 3.284 12.952 1.00 95.50 110 PRO A O 1
ATOM 906 N N . VAL A 1 111 ? 0.835 4.835 14.573 1.00 93.31 111 VAL A N 1
ATOM 907 C CA . VAL A 1 111 ? -0.616 4.95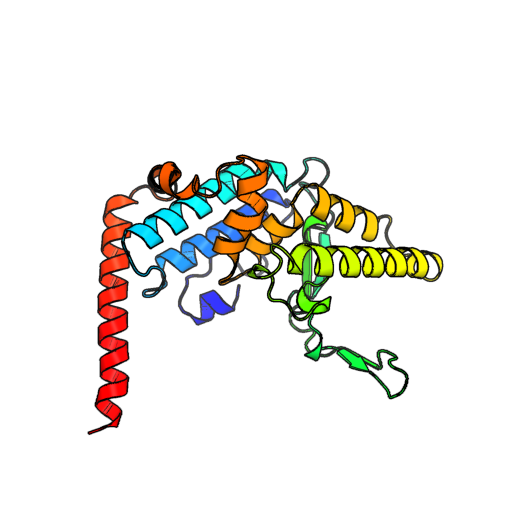0 14.785 1.00 93.31 111 VAL A CA 1
ATOM 908 C C . VAL A 1 111 ? -1.369 5.322 13.500 1.00 93.31 111 VAL A C 1
ATOM 910 O O . VAL A 1 111 ? -2.488 4.866 13.293 1.00 93.31 111 VAL A O 1
ATOM 913 N N . ASP A 1 112 ? -0.735 6.072 12.594 1.00 92.12 112 ASP A N 1
ATOM 914 C CA . ASP A 1 112 ? -1.328 6.495 11.318 1.00 92.12 112 ASP A CA 1
ATOM 915 C C . ASP A 1 112 ? -1.574 5.331 10.342 1.00 92.12 112 ASP A C 1
ATOM 917 O O . ASP A 1 112 ? -2.341 5.479 9.393 1.00 92.12 112 ASP A O 1
ATOM 921 N N . MET A 1 113 ? -0.967 4.161 10.586 1.00 94.31 113 MET A N 1
ATOM 922 C CA . MET A 1 113 ? -1.234 2.938 9.820 1.00 94.31 113 MET A CA 1
ATOM 923 C C . MET A 1 113 ? -2.547 2.251 10.206 1.00 94.31 113 MET A C 1
ATOM 925 O O . MET A 1 113 ? -3.000 1.363 9.475 1.00 94.31 113 MET A O 1
ATOM 929 N N . LEU A 1 114 ? -3.161 2.641 11.329 1.00 92.81 114 LEU A N 1
ATOM 930 C CA . LEU A 1 114 ? -4.456 2.108 11.723 1.00 92.81 114 LEU A CA 1
ATOM 931 C C . LEU A 1 114 ? -5.502 2.455 10.669 1.00 92.81 114 LEU A C 1
ATOM 933 O O . LEU A 1 114 ? -5.657 3.596 10.238 1.00 92.81 114 LEU A O 1
ATOM 937 N N . SER A 1 115 ? -6.244 1.437 10.265 1.00 94.19 115 SER A N 1
ATOM 938 C CA . SER A 1 115 ? -7.269 1.546 9.240 1.00 94.19 115 SER A CA 1
ATOM 939 C C . SER A 1 115 ? -8.413 0.617 9.581 1.00 94.19 115 SER A C 1
ATOM 941 O O . SER A 1 115 ? -8.213 -0.415 10.225 1.00 94.19 115 SER A O 1
ATOM 943 N N . VAL A 1 116 ? -9.624 1.012 9.194 1.00 95.81 116 VAL A N 1
ATOM 944 C CA . VAL A 1 116 ? -10.762 0.108 9.319 1.00 95.81 116 VAL A CA 1
ATOM 945 C C . VAL A 1 116 ? -10.499 -1.076 8.388 1.00 95.81 116 VAL A C 1
ATOM 947 O O . VAL A 1 116 ? -10.066 -0.843 7.254 1.00 95.81 116 VAL A O 1
ATOM 950 N N . PRO A 1 117 ? -10.707 -2.323 8.841 1.00 94.31 117 PRO A N 1
ATOM 951 C CA . PRO A 1 117 ? -10.382 -3.477 8.024 1.00 94.31 117 PRO A CA 1
ATOM 952 C C . PRO A 1 117 ? -11.174 -3.473 6.710 1.00 94.31 117 PRO A C 1
ATOM 954 O O . PRO A 1 117 ? -12.402 -3.444 6.713 1.00 94.31 117 PRO A O 1
ATOM 957 N N . TYR A 1 118 ? -10.463 -3.484 5.581 1.00 93.38 118 TYR A N 1
ATOM 958 C CA . TYR A 1 118 ? -11.070 -3.352 4.251 1.00 93.38 118 TYR A CA 1
ATOM 959 C C . TYR A 1 118 ? -12.021 -4.518 3.916 1.00 93.38 118 TYR A C 1
ATOM 961 O O . TYR A 1 118 ? -13.049 -4.333 3.268 1.00 93.38 118 TYR A O 1
ATOM 969 N N . TRP A 1 119 ? -11.731 -5.706 4.451 1.00 93.25 119 TRP A N 1
ATOM 970 C CA . TRP A 1 119 ? -12.518 -6.926 4.261 1.00 93.25 119 TRP A CA 1
ATOM 971 C C . TRP A 1 119 ? -13.891 -6.902 4.947 1.00 93.25 119 TRP A C 1
ATOM 973 O O . TRP A 1 119 ? -14.662 -7.834 4.754 1.00 93.25 119 TRP A O 1
ATOM 983 N N . LEU A 1 120 ? -14.254 -5.850 5.698 1.00 94.25 120 LEU A N 1
ATOM 984 C CA . LEU A 1 120 ? -15.609 -5.704 6.261 1.00 94.25 120 LEU A CA 1
ATOM 985 C C . LEU A 1 120 ? -16.721 -5.726 5.200 1.00 94.25 120 LEU A C 1
ATOM 987 O O . LEU A 1 120 ? -17.877 -5.968 5.532 1.00 94.25 120 LEU A O 1
ATOM 991 N N . THR A 1 121 ? -16.370 -5.457 3.944 1.00 95.12 121 THR A N 1
ATOM 992 C CA . THR A 1 121 ? -17.290 -5.461 2.797 1.00 95.12 121 THR A CA 1
ATOM 993 C C . THR A 1 121 ? -16.945 -6.534 1.764 1.00 95.12 121 THR A C 1
ATOM 995 O O . THR A 1 121 ? -17.399 -6.455 0.632 1.00 95.12 121 THR A O 1
ATOM 998 N N . ASP A 1 122 ? -16.126 -7.526 2.139 1.00 92.38 122 ASP A N 1
ATOM 999 C CA . ASP A 1 122 ? -15.657 -8.612 1.256 1.00 92.38 122 ASP A CA 1
ATOM 1000 C C . ASP A 1 122 ? -14.954 -8.128 -0.034 1.00 92.38 122 ASP A C 1
ATOM 1002 O O . ASP A 1 122 ? -14.829 -8.852 -1.018 1.00 92.38 122 ASP A O 1
ATOM 1006 N N . CYS A 1 123 ? -14.463 -6.887 -0.026 1.00 90.94 123 CYS A N 1
ATOM 1007 C CA . CYS A 1 123 ? -13.734 -6.285 -1.136 1.00 90.94 123 CYS A CA 1
ATOM 1008 C C . CYS A 1 123 ? -12.222 -6.419 -0.946 1.00 90.94 123 CYS A C 1
ATOM 1010 O O . CYS A 1 123 ? -11.711 -6.364 0.176 1.00 90.94 123 CYS A O 1
ATOM 1012 N N . SER A 1 124 ? -11.481 -6.527 -2.051 1.00 92.62 124 SER A N 1
ATOM 1013 C CA . SER A 1 124 ? -10.040 -6.266 -2.030 1.00 92.62 124 SER A CA 1
ATOM 1014 C C . SER A 1 124 ? -9.788 -4.762 -1.904 1.00 92.62 124 SER A C 1
ATOM 1016 O O . SER A 1 124 ? -10.619 -3.946 -2.296 1.00 92.62 124 SER A O 1
ATOM 1018 N N . ILE A 1 125 ? -8.637 -4.374 -1.356 1.00 94.31 125 ILE A N 1
ATOM 1019 C CA . ILE A 1 125 ? -8.348 -2.960 -1.077 1.00 94.31 125 ILE A CA 1
ATOM 1020 C C . ILE A 1 125 ? -8.271 -2.082 -2.337 1.00 94.31 125 ILE A C 1
ATOM 1022 O O . ILE A 1 125 ? -8.605 -0.906 -2.270 1.00 94.31 125 ILE A O 1
ATOM 1026 N N . ASP A 1 126 ? -7.851 -2.651 -3.467 1.00 95.06 126 ASP A N 1
ATOM 1027 C CA . ASP A 1 126 ? -7.842 -2.035 -4.800 1.00 95.06 126 ASP A CA 1
ATOM 1028 C C . ASP A 1 126 ? -9.220 -1.999 -5.471 1.00 95.06 126 ASP A C 1
ATOM 1030 O O . ASP A 1 126 ? -9.395 -1.284 -6.447 1.00 95.06 126 ASP A O 1
ATOM 1034 N N . SER A 1 127 ? -10.207 -2.726 -4.944 1.00 96.06 127 SER A N 1
ATOM 1035 C CA . SER A 1 127 ? -11.575 -2.715 -5.477 1.00 96.06 127 SER A CA 1
ATOM 1036 C C . SER A 1 127 ? -12.491 -1.711 -4.772 1.00 96.06 127 SER A C 1
ATOM 1038 O O . SER A 1 127 ? -13.658 -1.604 -5.136 1.00 96.06 127 SER A O 1
ATOM 1040 N N . ILE A 1 128 ? -12.004 -0.964 -3.771 1.00 96.81 128 ILE A N 1
ATOM 1041 C CA . ILE A 1 128 ? -12.804 0.029 -3.028 1.00 96.81 128 ILE A CA 1
ATOM 1042 C C . ILE A 1 128 ? -12.882 1.334 -3.830 1.00 96.81 128 ILE A C 1
ATOM 1044 O O . ILE A 1 128 ? -12.398 2.389 -3.427 1.00 96.81 128 ILE A O 1
ATOM 1048 N N . ILE A 1 129 ? -13.500 1.255 -4.999 1.00 96.38 129 ILE A N 1
ATOM 1049 C CA . ILE A 1 129 ? -13.681 2.347 -5.955 1.00 96.38 129 ILE A CA 1
ATOM 1050 C C . ILE A 1 129 ? -15.153 2.442 -6.358 1.00 96.38 129 ILE A C 1
ATOM 1052 O O . ILE A 1 129 ? -15.945 1.558 -6.039 1.00 96.38 129 ILE A O 1
ATOM 1056 N N . ASP A 1 130 ? -15.522 3.527 -7.039 1.00 95.06 130 ASP A N 1
ATOM 1057 C CA . ASP A 1 130 ? -16.865 3.742 -7.592 1.00 95.06 130 ASP A CA 1
ATOM 1058 C C . ASP A 1 130 ? -17.997 3.385 -6.600 1.00 95.06 130 ASP A C 1
ATOM 1060 O O . ASP A 1 130 ? -18.088 4.000 -5.533 1.00 95.06 130 ASP A O 1
ATOM 1064 N N . ASP A 1 131 ? -18.849 2.410 -6.928 1.00 96.06 131 ASP A N 1
ATOM 1065 C CA . ASP A 1 131 ? -19.985 2.002 -6.092 1.00 96.06 131 ASP A CA 1
ATOM 1066 C C . ASP A 1 131 ? -19.532 1.364 -4.761 1.00 96.06 131 ASP A C 1
ATOM 1068 O O . ASP A 1 131 ? -20.103 1.655 -3.705 1.00 96.06 131 ASP A O 1
ATOM 1072 N N . GLU A 1 132 ? -18.456 0.569 -4.778 1.00 97.56 132 GLU A N 1
ATOM 1073 C CA . GLU A 1 132 ? -17.914 -0.101 -3.585 1.00 97.56 132 GLU A CA 1
ATOM 1074 C C . GLU A 1 132 ? -17.293 0.889 -2.594 1.00 97.56 132 GLU A C 1
ATOM 1076 O O . GLU A 1 132 ? -17.295 0.654 -1.383 1.00 97.56 132 GLU A O 1
ATOM 1081 N N . TYR A 1 133 ? -16.822 2.048 -3.071 1.00 97.31 133 TYR A N 1
ATOM 1082 C CA . TYR A 1 133 ? -16.332 3.110 -2.191 1.00 97.31 133 TYR A CA 1
ATOM 1083 C C . TYR A 1 133 ? -17.419 3.584 -1.220 1.00 97.31 133 TYR A C 1
ATOM 1085 O O . TYR A 1 133 ? -17.144 3.783 -0.036 1.00 97.31 133 TYR A O 1
ATOM 1093 N N . GLY A 1 134 ? -18.651 3.761 -1.709 1.00 97.69 134 GLY A N 1
ATOM 1094 C CA . GLY A 1 134 ? -19.784 4.188 -0.885 1.00 97.69 134 GLY A CA 1
ATOM 1095 C C . GLY A 1 134 ? -20.173 3.130 0.145 1.00 97.69 134 GLY A C 1
ATOM 1096 O O . GLY A 1 134 ? -20.316 3.446 1.325 1.00 97.69 134 GLY A O 1
ATOM 1097 N N . ILE A 1 135 ? -20.258 1.869 -0.287 1.00 97.88 135 ILE A N 1
ATOM 1098 C CA . ILE A 1 135 ? -20.586 0.723 0.574 1.00 97.88 135 ILE A CA 1
ATOM 1099 C C . ILE A 1 135 ? -19.548 0.582 1.694 1.00 97.88 135 ILE A C 1
ATOM 1101 O O . ILE A 1 135 ? -19.900 0.468 2.874 1.00 97.88 135 ILE A O 1
ATOM 1105 N N . PHE A 1 136 ? -18.260 0.653 1.349 1.00 98.00 136 PHE A N 1
ATOM 1106 C CA . PHE A 1 136 ? -17.194 0.603 2.338 1.00 98.00 136 PHE A CA 1
ATOM 1107 C C . PHE A 1 136 ? -17.201 1.815 3.268 1.00 98.00 136 PHE A C 1
ATOM 1109 O O . PHE A 1 136 ? -17.006 1.648 4.472 1.00 98.00 136 PHE A O 1
ATOM 1116 N N . ASP A 1 137 ? -17.444 3.028 2.762 1.00 97.75 137 ASP A N 1
ATOM 1117 C CA . ASP A 1 137 ? -17.484 4.220 3.611 1.00 97.75 137 ASP A CA 1
ATOM 1118 C C . ASP A 1 137 ? -18.622 4.155 4.640 1.00 97.75 137 ASP A C 1
ATOM 1120 O O . ASP A 1 137 ? -18.407 4.489 5.806 1.00 97.75 137 ASP A O 1
ATOM 1124 N N . GLU A 1 138 ? -19.797 3.651 4.258 1.00 98.19 138 GLU A N 1
ATOM 1125 C CA . GLU A 1 138 ? -20.911 3.412 5.183 1.00 98.19 138 GLU A CA 1
ATOM 1126 C C . GLU A 1 138 ? -20.542 2.386 6.266 1.00 98.19 138 GLU A C 1
ATOM 1128 O O . GLU A 1 138 ? -20.679 2.667 7.464 1.00 98.19 138 GLU A O 1
ATOM 1133 N N . ALA A 1 139 ? -19.995 1.229 5.872 1.00 98.00 139 ALA A N 1
ATOM 1134 C CA . ALA A 1 139 ? -19.548 0.194 6.807 1.00 98.00 139 ALA A CA 1
ATOM 1135 C C . ALA A 1 139 ? -18.456 0.714 7.757 1.00 98.00 139 ALA A C 1
ATOM 1137 O O . ALA A 1 139 ? -18.490 0.476 8.968 1.00 98.00 139 ALA A O 1
ATOM 1138 N N . ARG A 1 140 ? -17.510 1.494 7.226 1.00 97.81 140 ARG A N 1
ATOM 1139 C CA . ARG A 1 140 ? -16.426 2.138 7.973 1.00 97.81 140 ARG A CA 1
ATOM 1140 C C . ARG A 1 140 ? -16.952 3.122 9.007 1.00 97.81 140 ARG A C 1
ATOM 1142 O O . ARG A 1 140 ? -16.465 3.145 10.139 1.00 97.81 140 ARG A O 1
ATOM 1149 N N . GLN A 1 141 ? -17.928 3.948 8.638 1.00 98.31 141 GLN A N 1
ATOM 1150 C CA . GLN A 1 141 ? -18.546 4.894 9.563 1.00 98.31 141 GLN A CA 1
ATOM 1151 C C . GLN A 1 141 ? -19.288 4.170 10.693 1.00 98.31 141 GLN A C 1
ATOM 1153 O O . GLN A 1 141 ? -19.131 4.568 11.851 1.00 98.31 141 GLN A O 1
ATOM 1158 N N . ALA A 1 142 ? -20.024 3.097 10.379 1.00 98.38 142 ALA A N 1
ATOM 1159 C CA . ALA A 1 142 ? -20.706 2.266 11.371 1.00 98.38 142 ALA A CA 1
ATOM 1160 C C . ALA A 1 142 ? -19.715 1.585 12.331 1.00 98.38 142 ALA A C 1
ATOM 1162 O O . ALA A 1 142 ? -19.879 1.674 13.546 1.00 98.38 142 ALA A O 1
ATOM 1163 N N . PHE A 1 143 ? -18.642 0.991 11.801 1.00 97.31 143 PHE A N 1
ATOM 1164 C CA . PHE A 1 143 ? -17.575 0.379 12.596 1.00 97.31 143 PHE A CA 1
ATOM 1165 C C . PHE A 1 143 ? -16.970 1.369 13.600 1.00 97.31 143 PHE A C 1
ATOM 1167 O O . PHE A 1 143 ? -16.855 1.073 14.788 1.00 97.31 143 PHE A O 1
ATOM 1174 N N . LEU A 1 144 ? -16.622 2.575 13.140 1.00 97.69 144 LEU A N 1
ATOM 1175 C CA . LEU A 1 144 ? -16.031 3.595 14.007 1.00 97.69 144 LEU A CA 1
ATOM 1176 C C . LEU A 1 144 ? -17.026 4.128 15.044 1.00 97.69 144 LEU A C 1
ATOM 1178 O O . LEU A 1 144 ? -16.616 4.433 16.157 1.00 97.69 144 LEU A O 1
ATOM 1182 N N . ALA A 1 145 ? -18.317 4.224 14.707 1.00 97.69 145 ALA A N 1
ATOM 1183 C CA . ALA A 1 145 ? -19.351 4.612 15.665 1.00 97.69 145 ALA A CA 1
ATOM 1184 C C . ALA A 1 145 ? -19.512 3.574 16.790 1.00 97.69 145 ALA A C 1
ATOM 1186 O O . ALA A 1 145 ? -19.573 3.952 17.956 1.00 97.69 145 ALA A O 1
ATOM 1187 N N . ILE A 1 146 ? -19.501 2.279 16.457 1.00 96.19 146 ILE A N 1
ATOM 1188 C CA . ILE A 1 146 ? -19.530 1.194 17.451 1.00 96.19 146 ILE A CA 1
ATOM 1189 C C . ILE A 1 146 ? -18.271 1.244 18.322 1.00 96.19 146 ILE A C 1
ATOM 1191 O O . ILE A 1 146 ? -18.360 1.180 19.543 1.00 96.19 146 ILE A O 1
ATOM 1195 N N . MET A 1 147 ? -17.094 1.440 17.720 1.00 94.50 147 MET A N 1
ATOM 1196 C CA . MET A 1 147 ? -15.858 1.611 18.486 1.00 94.50 147 MET A CA 1
ATOM 1197 C C . MET A 1 147 ? -15.905 2.804 19.451 1.00 94.50 147 MET A C 1
ATOM 1199 O O . MET A 1 147 ? -15.413 2.691 20.573 1.00 94.50 147 MET A O 1
ATOM 1203 N N . ASP A 1 148 ? -16.499 3.931 19.043 1.00 94.50 148 ASP A N 1
ATOM 1204 C CA . ASP A 1 148 ? -16.685 5.106 19.905 1.00 94.50 148 ASP A CA 1
ATOM 1205 C C . ASP A 1 148 ? -17.595 4.797 21.113 1.00 94.50 148 ASP A C 1
ATOM 1207 O O . ASP A 1 148 ? -17.408 5.360 22.196 1.00 94.50 148 ASP A O 1
ATOM 1211 N N . GLU A 1 149 ? -18.587 3.918 20.948 1.00 94.56 149 GLU A N 1
ATOM 1212 C CA . GLU A 1 149 ? -19.469 3.460 22.028 1.00 94.56 149 GLU A CA 1
ATOM 1213 C C . GLU A 1 149 ? -18.746 2.499 22.979 1.00 94.56 149 GLU A C 1
ATOM 1215 O O . GLU A 1 149 ? -18.754 2.722 24.194 1.00 94.56 149 GLU A O 1
ATOM 1220 N N . GLU A 1 150 ? -18.052 1.497 22.437 1.00 91.56 150 GLU A N 1
ATOM 1221 C CA . GLU A 1 150 ? -17.286 0.513 23.209 1.00 91.56 150 GLU A CA 1
ATOM 1222 C C . GLU A 1 150 ? -16.159 1.164 24.023 1.00 91.56 150 GLU A C 1
ATOM 1224 O O . GLU A 1 150 ? -15.960 0.837 25.195 1.00 91.56 150 GLU A O 1
ATOM 1229 N N . ALA A 1 151 ? -15.477 2.171 23.467 1.00 90.06 151 ALA A N 1
ATOM 1230 C CA . ALA A 1 151 ? -14.420 2.907 24.163 1.00 90.06 151 ALA A CA 1
ATOM 1231 C C . ALA A 1 151 ? -14.912 3.648 25.425 1.00 90.06 151 ALA A C 1
ATOM 1233 O O . ALA A 1 151 ? -14.117 3.949 26.319 1.00 90.06 151 ALA A O 1
ATOM 1234 N N . ARG A 1 152 ? -16.220 3.935 25.542 1.00 88.56 152 ARG A N 1
ATOM 1235 C CA . ARG A 1 152 ? -16.812 4.511 26.768 1.00 88.56 152 ARG A CA 1
ATOM 1236 C C . ARG A 1 152 ? -17.002 3.472 27.867 1.00 88.56 152 ARG A C 1
ATOM 1238 O O . ARG A 1 152 ? -17.033 3.837 29.042 1.00 88.56 152 ARG A O 1
ATOM 1245 N N . LEU A 1 153 ? -17.176 2.207 27.489 1.00 88.62 153 LEU A N 1
ATOM 1246 C CA . LEU A 1 153 ? -17.375 1.085 28.405 1.00 88.62 153 LEU A CA 1
ATOM 1247 C C . LEU A 1 153 ? -16.039 0.485 28.846 1.00 88.62 153 LEU A C 1
ATOM 1249 O O . LEU A 1 153 ? -15.896 0.084 30.002 1.00 88.62 153 LEU A O 1
ATOM 1253 N N . VAL A 1 154 ? -15.062 0.469 27.940 1.00 84.88 154 VAL A N 1
ATOM 1254 C CA . VAL A 1 154 ? -13.721 -0.073 28.157 1.00 84.88 154 VAL A CA 1
ATOM 1255 C C . VAL A 1 154 ? -12.689 1.019 27.855 1.00 84.88 154 VAL A C 1
ATOM 1257 O O . VAL A 1 154 ? -12.244 1.151 26.714 1.00 84.88 154 VAL A O 1
ATOM 1260 N N . PRO A 1 155 ? -12.304 1.830 28.861 1.00 77.69 155 PRO A N 1
ATOM 1261 C CA . PRO A 1 155 ? -11.306 2.872 28.670 1.00 77.69 155 PRO A CA 1
ATOM 1262 C C . PRO A 1 155 ? -9.963 2.266 28.260 1.00 77.69 155 PRO A C 1
ATOM 1264 O O . PRO A 1 155 ? -9.497 1.306 28.877 1.00 77.69 155 PRO A O 1
ATOM 1267 N N . ALA A 1 156 ? -9.322 2.847 27.248 1.00 79.56 156 ALA A N 1
ATOM 1268 C CA . ALA A 1 156 ? -7.965 2.471 26.881 1.00 79.56 156 ALA A CA 1
ATOM 1269 C C . ALA A 1 156 ? -6.970 2.849 27.995 1.00 79.56 156 ALA A C 1
ATOM 1271 O O . ALA A 1 156 ? -7.136 3.855 28.682 1.00 79.56 156 ALA A O 1
ATOM 1272 N N . GLU A 1 157 ? -5.887 2.080 28.131 1.00 83.62 157 GLU A N 1
ATOM 1273 C CA . GLU A 1 157 ? -4.781 2.400 29.053 1.00 83.62 157 GLU A CA 1
ATOM 1274 C C . GLU A 1 157 ? -3.892 3.559 28.554 1.00 83.62 157 GLU A C 1
ATOM 1276 O O . GLU A 1 157 ? -2.914 3.927 29.204 1.00 83.62 157 GLU A O 1
ATOM 1281 N N . HIS A 1 158 ? -4.208 4.127 27.387 1.00 84.06 158 HIS A N 1
ATOM 1282 C CA . HIS A 1 158 ? -3.453 5.185 26.729 1.00 84.06 158 HIS A CA 1
ATOM 1283 C C . HIS A 1 158 ? -4.351 6.354 26.306 1.00 84.06 158 HIS A C 1
ATOM 1285 O O . HIS A 1 158 ? -5.517 6.167 25.966 1.00 84.06 158 HIS A O 1
ATOM 1291 N N . ASP A 1 159 ? -3.761 7.542 26.184 1.00 85.94 159 ASP A N 1
ATOM 1292 C CA . ASP A 1 159 ? -4.462 8.769 25.767 1.00 85.94 159 ASP A CA 1
ATOM 1293 C C . ASP A 1 159 ? -4.632 8.899 24.237 1.00 85.94 159 ASP A C 1
ATOM 1295 O O . ASP A 1 159 ? -4.964 9.965 23.720 1.00 85.94 159 ASP A O 1
ATOM 1299 N N . ILE A 1 160 ? -4.357 7.831 23.481 1.00 87.94 160 ILE A N 1
ATOM 1300 C CA . ILE A 1 160 ? -4.488 7.828 22.021 1.00 87.94 160 ILE A CA 1
ATOM 1301 C C . ILE A 1 160 ? -5.945 7.580 21.642 1.00 87.94 160 ILE A C 1
ATOM 1303 O O . ILE A 1 160 ? -6.497 6.509 21.894 1.00 87.94 160 ILE A O 1
ATOM 1307 N N . ASP A 1 161 ? -6.529 8.560 20.962 1.00 90.94 161 ASP A N 1
ATOM 1308 C CA . ASP A 1 161 ? -7.841 8.448 20.339 1.00 90.94 161 ASP A CA 1
ATOM 1309 C C . ASP A 1 161 ? -7.723 7.682 19.006 1.00 90.94 161 ASP A C 1
ATOM 1311 O O . ASP A 1 161 ? -7.298 8.219 17.970 1.00 90.94 161 ASP A O 1
ATOM 1315 N N . ILE A 1 162 ? -8.037 6.383 19.065 1.00 91.88 162 ILE A N 1
ATOM 1316 C CA . ILE A 1 162 ? -7.930 5.453 17.934 1.00 91.88 162 ILE A CA 1
ATOM 1317 C C . ILE A 1 162 ? -8.928 5.815 16.832 1.00 91.88 162 ILE A C 1
ATOM 1319 O O . ILE A 1 162 ? -8.540 5.914 15.666 1.00 91.88 162 ILE A O 1
ATOM 1323 N N . THR A 1 163 ? -10.197 6.041 17.173 1.00 94.69 163 THR A N 1
ATOM 1324 C CA . THR A 1 163 ? -11.250 6.295 16.181 1.00 94.69 163 THR A CA 1
ATOM 1325 C C . THR A 1 163 ? -11.038 7.637 15.492 1.00 94.69 163 THR A C 1
ATOM 1327 O O . THR A 1 163 ? -11.113 7.701 14.263 1.00 94.69 163 THR A O 1
ATOM 1330 N N . SER A 1 164 ? -10.672 8.687 16.233 1.00 93.94 164 SER A N 1
ATOM 1331 C CA . SER A 1 164 ? -10.296 9.985 15.658 1.00 93.94 164 SER A CA 1
ATOM 1332 C C . SER A 1 164 ? -9.098 9.863 14.715 1.00 93.94 164 SER A C 1
ATOM 1334 O O . SER A 1 164 ? -9.117 10.404 13.607 1.00 93.94 164 SER A O 1
ATOM 1336 N N . THR A 1 165 ? -8.090 9.068 15.088 1.00 93.44 165 THR A N 1
ATOM 1337 C CA . THR A 1 165 ? -6.940 8.795 14.214 1.00 93.44 165 THR A CA 1
ATOM 1338 C C . THR A 1 165 ? -7.358 8.116 12.910 1.00 93.44 165 THR A C 1
ATOM 1340 O O . THR A 1 165 ? -6.960 8.565 11.836 1.00 93.44 165 THR A O 1
ATOM 1343 N N . MET A 1 166 ? -8.202 7.086 12.972 1.00 96.00 166 MET A N 1
ATOM 1344 C CA . MET A 1 166 ? -8.680 6.380 11.778 1.00 96.00 166 MET A CA 1
ATOM 1345 C C . MET A 1 166 ? -9.562 7.275 10.890 1.00 96.00 166 MET A C 1
ATOM 1347 O O . MET A 1 166 ? -9.472 7.198 9.662 1.00 96.00 166 MET A O 1
ATOM 1351 N N . ARG A 1 167 ? -10.383 8.162 11.478 1.00 97.19 167 ARG A N 1
ATOM 1352 C CA . ARG A 1 167 ? -11.157 9.172 10.727 1.00 97.19 167 ARG A CA 1
ATOM 1353 C C . ARG A 1 167 ? -10.230 10.151 10.007 1.00 97.19 167 ARG A C 1
ATOM 1355 O O . ARG A 1 167 ? -10.378 10.352 8.804 1.00 97.19 167 ARG A O 1
ATOM 1362 N N . HIS A 1 168 ? -9.226 10.679 10.704 1.00 94.75 168 HIS A N 1
ATOM 1363 C CA . HIS A 1 168 ? -8.251 11.589 10.111 1.00 94.75 168 HIS A CA 1
ATOM 1364 C C . HIS A 1 168 ? -7.443 10.931 8.979 1.00 94.75 168 HIS A C 1
ATOM 1366 O O . HIS A 1 168 ? -7.236 11.535 7.922 1.00 94.75 168 HIS A O 1
ATOM 1372 N N . ALA A 1 169 ? -7.019 9.676 9.155 1.00 94.81 169 ALA A N 1
ATOM 1373 C CA . ALA A 1 169 ? -6.319 8.914 8.121 1.00 94.81 169 ALA A CA 1
ATOM 1374 C C . ALA A 1 169 ? -7.183 8.710 6.861 1.00 94.81 169 ALA A C 1
ATOM 1376 O O . ALA A 1 169 ? -6.665 8.750 5.743 1.00 94.81 169 ALA A O 1
ATOM 1377 N N . TRP A 1 170 ? -8.499 8.540 7.017 1.00 96.75 170 TRP A N 1
ATOM 1378 C CA . TRP A 1 170 ? -9.436 8.460 5.894 1.00 96.75 170 TRP A CA 1
ATOM 1379 C C . TRP A 1 170 ? -9.573 9.796 5.151 1.00 96.75 170 TRP A C 1
ATOM 1381 O O . TRP A 1 170 ? -9.358 9.859 3.938 1.00 96.75 170 TRP A O 1
ATOM 1391 N N . GLU A 1 171 ? -9.865 10.879 5.876 1.00 95.62 171 GLU A N 1
ATOM 1392 C CA . GLU A 1 171 ? -10.082 12.223 5.315 1.00 95.62 171 GLU A CA 1
ATOM 1393 C C . GLU A 1 171 ? -8.838 12.769 4.600 1.00 95.62 171 GLU A C 1
ATOM 1395 O O . GLU A 1 171 ? -8.922 13.368 3.526 1.00 95.62 171 GLU A O 1
ATOM 1400 N N . SER A 1 172 ? -7.657 12.522 5.168 1.00 94.81 172 SER A N 1
ATOM 1401 C CA . SER A 1 172 ? -6.378 12.949 4.595 1.00 94.81 172 SER A CA 1
ATOM 1402 C C . SER A 1 172 ? -5.942 12.125 3.379 1.00 94.81 172 SER A C 1
ATOM 1404 O O . SER A 1 172 ? -5.048 12.576 2.656 1.00 94.81 172 SER A O 1
ATOM 1406 N N . LYS A 1 173 ? -6.583 10.974 3.120 1.00 96.81 173 LYS A N 1
ATOM 1407 C CA . LYS A 1 173 ? -6.134 9.888 2.224 1.00 96.81 173 LYS A CA 1
ATOM 1408 C C . LYS A 1 173 ? -4.891 9.125 2.721 1.00 96.81 173 LYS A C 1
ATOM 1410 O O . LYS A 1 173 ? -4.371 8.281 1.995 1.00 96.81 173 LYS A O 1
ATOM 1415 N N . GLY A 1 174 ? -4.448 9.349 3.962 1.00 96.62 174 GLY A N 1
ATOM 1416 C CA . GLY A 1 174 ? -3.331 8.624 4.581 1.00 96.62 174 GLY A CA 1
ATOM 1417 C C . GLY A 1 174 ? -3.543 7.111 4.668 1.00 96.62 174 GLY A C 1
ATOM 1418 O O . GLY A 1 174 ? -2.595 6.353 4.479 1.00 96.62 174 GLY A O 1
ATOM 1419 N N . VAL A 1 175 ? -4.788 6.659 4.848 1.00 96.62 175 VAL A N 1
ATOM 1420 C CA . VAL A 1 175 ? -5.146 5.228 4.833 1.00 96.62 175 VAL A CA 1
ATOM 1421 C C . 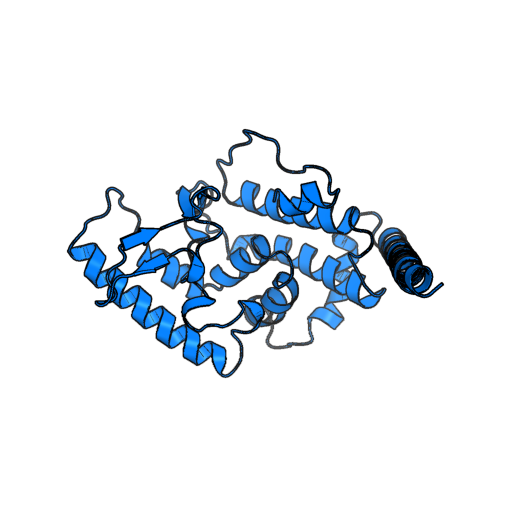VAL A 1 175 ? -4.670 4.513 3.562 1.00 96.62 175 VAL A C 1
ATOM 1423 O O . VAL A 1 175 ? -4.153 3.399 3.634 1.00 96.62 175 VAL A O 1
ATOM 1426 N N . TRP A 1 176 ? -4.774 5.181 2.412 1.00 97.81 176 TRP A N 1
ATOM 1427 C CA . TRP A 1 176 ? -4.401 4.643 1.106 1.00 97.81 176 TRP A CA 1
ATOM 1428 C C . TRP A 1 176 ? -2.890 4.671 0.897 1.00 97.81 176 TRP A C 1
ATOM 1430 O O . TRP A 1 176 ? -2.322 3.728 0.360 1.00 97.81 176 TRP A O 1
ATOM 1440 N N . PHE A 1 177 ? -2.210 5.694 1.419 1.00 97.62 177 PHE A N 1
ATOM 1441 C CA . PHE A 1 177 ? -0.751 5.747 1.404 1.00 97.62 177 PHE A CA 1
ATOM 1442 C C . PHE A 1 177 ? -0.166 4.579 2.207 1.00 97.62 177 PHE A C 1
ATOM 1444 O O . PHE A 1 177 ? 0.665 3.819 1.708 1.00 97.62 177 PHE A O 1
ATOM 1451 N N . TRP A 1 178 ? -0.657 4.368 3.430 1.00 96.75 178 TRP A N 1
ATOM 1452 C CA . TRP A 1 178 ? -0.232 3.238 4.254 1.00 96.75 178 TRP A CA 1
ATOM 1453 C C . TRP A 1 178 ? -0.666 1.888 3.674 1.00 96.75 178 TRP A C 1
ATOM 1455 O O . TRP A 1 178 ? 0.023 0.888 3.880 1.00 96.75 178 TRP A O 1
ATOM 1465 N N . ALA A 1 179 ? -1.765 1.835 2.920 1.00 96.19 179 ALA A N 1
ATOM 1466 C CA . ALA A 1 179 ? -2.135 0.664 2.133 1.00 96.19 179 ALA A CA 1
ATOM 1467 C C . ALA A 1 179 ? -1.126 0.371 1.011 1.00 96.19 179 ALA A C 1
ATOM 1469 O O . ALA A 1 179 ? -0.706 -0.778 0.897 1.00 96.19 179 ALA A O 1
ATOM 1470 N N . CYS A 1 180 ? -0.654 1.374 0.259 1.00 96.75 180 CYS A N 1
ATOM 1471 C CA . CYS A 1 180 ? 0.412 1.188 -0.735 1.00 96.75 180 CYS A CA 1
ATOM 1472 C C . CYS A 1 180 ? 1.683 0.603 -0.104 1.00 96.75 180 CYS A C 1
ATOM 1474 O O . CYS A 1 180 ? 2.308 -0.280 -0.683 1.00 96.75 180 CYS A O 1
ATOM 1476 N N . LEU A 1 181 ? 2.066 1.062 1.093 1.00 95.12 181 LEU A N 1
ATOM 1477 C CA . LEU A 1 181 ? 3.268 0.564 1.774 1.00 95.12 181 LEU A CA 1
ATOM 1478 C C . LEU A 1 181 ? 3.108 -0.877 2.277 1.00 95.12 181 LEU A C 1
ATOM 1480 O O . LEU A 1 181 ? 4.077 -1.637 2.261 1.00 95.12 181 LEU A O 1
ATOM 1484 N N . ARG A 1 182 ? 1.908 -1.260 2.729 1.00 92.00 182 ARG A N 1
ATOM 1485 C CA . ARG A 1 182 ? 1.618 -2.616 3.229 1.00 92.00 182 ARG A CA 1
ATOM 1486 C C . ARG A 1 182 ? 1.350 -3.629 2.119 1.00 92.00 182 ARG A C 1
ATOM 1488 O O . ARG A 1 182 ? 1.627 -4.810 2.306 1.00 92.00 182 ARG A O 1
ATOM 1495 N N . SER A 1 183 ? 0.785 -3.180 1.006 1.00 89.75 183 SER A N 1
ATOM 1496 C CA . SER A 1 183 ? 0.333 -4.045 -0.076 1.00 89.75 183 SER A CA 1
ATOM 1497 C C . SER A 1 183 ? 1.493 -4.553 -0.925 1.00 89.75 183 SER A C 1
ATOM 1499 O O . SER A 1 183 ? 2.411 -3.809 -1.260 1.00 89.75 183 SER A O 1
ATOM 1501 N N . LEU A 1 184 ? 1.436 -5.829 -1.303 1.00 84.88 184 LEU A N 1
ATOM 1502 C CA . LEU A 1 184 ? 2.436 -6.454 -2.172 1.00 84.88 184 LEU A CA 1
ATOM 1503 C C . LEU A 1 184 ? 2.123 -6.217 -3.655 1.00 84.88 184 LEU A C 1
ATOM 1505 O O . LEU A 1 184 ? 3.035 -6.055 -4.459 1.00 84.88 184 LEU A O 1
ATOM 1509 N N . ASN A 1 185 ? 0.838 -6.174 -4.012 1.00 86.56 185 ASN A N 1
ATOM 1510 C CA . ASN A 1 185 ? 0.357 -6.212 -5.396 1.00 86.56 185 ASN A CA 1
ATOM 1511 C C . ASN A 1 185 ? -0.620 -5.076 -5.745 1.00 86.56 185 ASN A C 1
ATOM 1513 O O . ASN A 1 185 ? -0.541 -4.538 -6.841 1.00 86.56 185 ASN A O 1
ATOM 1517 N N . ALA A 1 186 ? -1.492 -4.677 -4.820 1.00 93.00 186 ALA A N 1
ATOM 1518 C CA . ALA A 1 186 ? -2.532 -3.670 -5.054 1.00 93.00 186 ALA A CA 1
ATOM 1519 C C . ALA A 1 186 ? -2.035 -2.209 -4.992 1.00 93.00 186 ALA A C 1
ATOM 1521 O O . ALA A 1 186 ? -2.784 -1.285 -5.284 1.00 93.00 186 ALA A O 1
ATOM 1522 N N . TRP A 1 187 ? -0.779 -1.967 -4.602 1.00 94.38 187 TRP A N 1
ATOM 1523 C CA . TRP A 1 187 ? -0.263 -0.614 -4.347 1.00 94.38 187 TRP A CA 1
ATOM 1524 C C . TRP A 1 187 ? -0.308 0.326 -5.562 1.00 94.38 187 TRP A C 1
ATOM 1526 O O . TRP A 1 187 ? -0.395 1.535 -5.355 1.00 94.38 187 TRP A O 1
ATOM 1536 N N . LEU A 1 188 ? -0.229 -0.213 -6.786 1.00 94.56 188 LEU A N 1
ATOM 1537 C CA . LEU A 1 188 ? -0.295 0.549 -8.037 1.00 94.56 188 LEU A CA 1
ATOM 1538 C C . LEU A 1 188 ? -1.687 1.169 -8.206 1.00 94.56 188 LEU A C 1
ATOM 1540 O O . LEU A 1 188 ? -1.823 2.389 -8.210 1.00 94.56 188 LEU A O 1
ATOM 1544 N N . PHE A 1 189 ? -2.708 0.310 -8.206 1.00 95.38 189 PHE A N 1
ATOM 1545 C CA . PHE A 1 189 ? -4.115 0.688 -8.333 1.00 95.38 189 PHE A CA 1
ATOM 1546 C C . PHE A 1 189 ? -4.540 1.621 -7.196 1.00 95.38 189 PHE A C 1
ATOM 1548 O O . PHE A 1 189 ? -5.049 2.708 -7.429 1.00 95.38 189 PHE A O 1
ATOM 1555 N N . VAL A 1 190 ? -4.181 1.289 -5.949 1.00 97.12 190 VAL A N 1
ATOM 1556 C CA . VAL A 1 190 ? -4.475 2.149 -4.788 1.00 97.12 190 VAL A CA 1
ATOM 1557 C C . VAL A 1 190 ? -3.855 3.546 -4.933 1.00 97.12 190 VAL A C 1
ATOM 1559 O O . VAL A 1 190 ? -4.449 4.534 -4.495 1.00 97.12 190 VAL A O 1
ATOM 1562 N N . PHE A 1 191 ? -2.666 3.665 -5.534 1.00 96.81 191 PHE A N 1
ATOM 1563 C CA . PHE A 1 191 ? -2.077 4.978 -5.779 1.00 96.81 191 PHE A CA 1
ATOM 1564 C C . PHE A 1 191 ? -2.896 5.768 -6.804 1.00 96.81 191 PHE A C 1
ATOM 1566 O O . PHE A 1 191 ? -3.248 6.919 -6.538 1.00 96.81 191 PHE A O 1
ATOM 1573 N N . GLU A 1 192 ? -3.201 5.164 -7.947 1.00 95.81 192 GLU A N 1
ATOM 1574 C CA . GLU A 1 192 ? -3.930 5.800 -9.050 1.00 95.81 192 GLU A CA 1
ATOM 1575 C C . GLU A 1 192 ? -5.360 6.183 -8.665 1.00 95.81 192 GLU A C 1
ATOM 1577 O O . GLU A 1 192 ? -5.797 7.298 -8.946 1.00 95.81 192 GLU A O 1
ATOM 1582 N N . ASP A 1 193 ? -6.052 5.321 -7.926 1.00 95.75 193 ASP A N 1
ATOM 1583 C CA . ASP A 1 193 ? -7.462 5.513 -7.588 1.00 95.75 193 ASP A CA 1
ATOM 1584 C C . ASP A 1 193 ? -7.682 6.416 -6.370 1.00 95.75 193 ASP A C 1
ATOM 1586 O O . ASP A 1 193 ? -8.742 7.038 -6.219 1.00 95.75 193 ASP A O 1
ATOM 1590 N N . HIS A 1 194 ? -6.700 6.517 -5.466 1.00 96.44 194 HIS A N 1
ATOM 1591 C CA . HIS A 1 194 ? -6.909 7.194 -4.181 1.00 96.44 194 HIS A CA 1
ATOM 1592 C C . HIS A 1 194 ? -5.879 8.253 -3.806 1.00 96.44 194 HIS A C 1
ATOM 1594 O O . HIS A 1 194 ? -6.222 9.181 -3.062 1.00 96.44 194 HIS A O 1
ATOM 1600 N N . ILE A 1 195 ? -4.643 8.152 -4.296 1.00 97.06 195 ILE A N 1
ATOM 1601 C CA . ILE A 1 195 ? -3.585 9.125 -4.001 1.00 97.06 195 ILE A CA 1
ATOM 1602 C C . ILE A 1 195 ? -3.491 10.171 -5.104 1.00 97.06 195 ILE A C 1
ATOM 1604 O O . ILE A 1 195 ? -3.551 11.364 -4.803 1.00 97.06 195 ILE A O 1
ATOM 1608 N N . LEU A 1 196 ? -3.398 9.753 -6.366 1.00 96.00 196 LEU A N 1
ATOM 1609 C CA . LEU A 1 196 ? -3.328 10.651 -7.518 1.00 96.00 196 LEU A CA 1
ATOM 1610 C C . LEU A 1 196 ? -4.489 11.668 -7.550 1.00 96.00 196 LEU A C 1
ATOM 1612 O O . LEU A 1 196 ? -4.200 12.863 -7.690 1.00 96.00 196 LEU A O 1
ATOM 1616 N N . PRO A 1 197 ? -5.761 11.285 -7.286 1.00 95.31 197 PRO A N 1
ATOM 1617 C CA . PRO A 1 197 ? -6.890 12.211 -7.359 1.00 95.31 197 PRO A CA 1
ATOM 1618 C C . PRO A 1 197 ? -6.862 13.310 -6.291 1.00 95.31 197 PRO A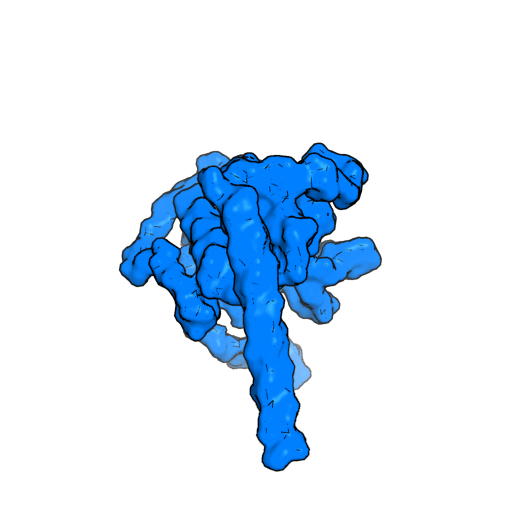 C 1
ATOM 1620 O O . PRO A 1 197 ? -7.563 14.316 -6.398 1.00 95.31 197 PRO A O 1
ATOM 1623 N N . LYS A 1 198 ? -6.038 13.152 -5.243 1.00 95.00 198 LYS A N 1
ATOM 1624 C CA . LYS A 1 198 ? -5.792 14.203 -4.245 1.00 95.00 198 LYS A CA 1
ATOM 1625 C C . LYS A 1 198 ? -5.007 15.380 -4.839 1.00 95.00 198 LYS A C 1
ATOM 1627 O O . LYS A 1 198 ? -5.133 16.499 -4.342 1.00 95.00 198 LYS A O 1
ATOM 1632 N N . PHE A 1 199 ? -4.184 15.131 -5.857 1.00 94.44 199 PHE A N 1
ATOM 1633 C CA . PHE A 1 199 ? -3.252 16.107 -6.428 1.00 94.44 199 PHE A CA 1
ATOM 1634 C C . PHE A 1 199 ? -3.647 16.577 -7.831 1.00 94.44 199 PHE A C 1
ATOM 1636 O O . PHE A 1 199 ? -3.277 17.685 -8.217 1.00 94.44 199 PHE A O 1
ATOM 1643 N N . SER A 1 200 ? -4.402 15.773 -8.579 1.00 94.19 200 SER A N 1
ATOM 1644 C CA . SER A 1 200 ? -4.880 16.114 -9.919 1.00 94.19 200 SER A CA 1
ATOM 1645 C C . SER A 1 200 ? -6.263 15.530 -10.181 1.00 94.19 200 SER A C 1
ATOM 1647 O O . SER A 1 200 ? -6.572 14.445 -9.713 1.00 94.19 200 SER A O 1
ATOM 1649 N N . ALA A 1 201 ? -7.089 16.231 -10.960 1.00 92.00 201 ALA A N 1
ATOM 1650 C CA . ALA A 1 201 ? -8.359 15.691 -11.455 1.00 92.00 201 ALA A CA 1
ATOM 1651 C C . ALA A 1 201 ? -8.185 14.808 -12.705 1.00 92.00 201 ALA A C 1
ATOM 1653 O O . ALA A 1 201 ? -9.132 14.146 -13.125 1.00 92.00 201 ALA A O 1
ATOM 1654 N N . ASP A 1 202 ? -6.999 14.839 -13.311 1.00 92.69 202 ASP A N 1
ATOM 1655 C CA . ASP A 1 202 ? -6.647 14.018 -14.461 1.00 92.69 202 ASP A CA 1
ATOM 1656 C C . ASP A 1 202 ? -6.260 12.608 -13.999 1.00 92.69 202 ASP A C 1
ATOM 1658 O O . ASP A 1 202 ? -5.250 12.435 -13.311 1.00 92.69 202 ASP A O 1
ATOM 1662 N N . LYS A 1 203 ? -7.099 11.627 -14.349 1.00 82.56 203 LYS A N 1
ATOM 1663 C CA . LYS A 1 203 ? -6.912 10.218 -13.983 1.00 82.56 203 LYS A CA 1
ATOM 1664 C C . LYS A 1 203 ? -5.785 9.558 -14.776 1.00 82.56 203 LYS A C 1
ATOM 1666 O O . LYS A 1 203 ? -5.147 8.656 -14.252 1.00 82.56 203 LYS A O 1
ATOM 1671 N N . ASP A 1 204 ? -5.491 10.066 -15.969 1.00 88.88 204 ASP A N 1
ATOM 1672 C CA . ASP A 1 204 ? -4.472 9.506 -16.859 1.00 88.88 204 ASP A CA 1
ATOM 1673 C C . ASP A 1 204 ? -3.113 10.204 -16.661 1.00 88.88 204 ASP A C 1
ATOM 1675 O O . ASP A 1 204 ? -2.146 9.943 -17.373 1.00 88.88 204 ASP A O 1
ATOM 1679 N N . LEU A 1 205 ? -2.995 11.073 -15.646 1.00 92.44 205 LEU A N 1
ATOM 1680 C CA . LEU A 1 205 ? -1.790 11.864 -15.385 1.00 92.44 205 LEU A CA 1
ATOM 1681 C C . LEU A 1 205 ? -0.531 10.999 -15.193 1.00 92.44 205 LEU A C 1
ATOM 1683 O O . LEU A 1 205 ? 0.580 11.469 -15.437 1.00 92.44 205 LEU A O 1
ATOM 1687 N N . ILE A 1 206 ? -0.667 9.746 -14.753 1.00 92.06 206 ILE A N 1
ATOM 1688 C CA . ILE A 1 206 ? 0.481 8.841 -14.619 1.00 92.06 206 ILE A CA 1
ATOM 1689 C C . ILE A 1 206 ? 1.174 8.591 -15.956 1.00 92.06 206 ILE A C 1
ATOM 1691 O O . ILE A 1 206 ? 2.409 8.578 -15.977 1.00 92.06 206 ILE A O 1
ATOM 1695 N N . ASP A 1 207 ? 0.431 8.501 -17.061 1.00 91.06 207 ASP A N 1
ATOM 1696 C CA . ASP A 1 207 ? 1.009 8.330 -18.395 1.00 91.06 207 ASP A CA 1
ATOM 1697 C C . ASP A 1 207 ? 1.947 9.490 -18.751 1.00 91.06 207 ASP A C 1
ATOM 1699 O O . ASP A 1 207 ? 3.075 9.275 -19.210 1.00 91.06 207 ASP A O 1
ATOM 1703 N N . ASP A 1 208 ? 1.534 10.718 -18.438 1.00 92.00 208 ASP A N 1
ATOM 1704 C CA . ASP A 1 208 ? 2.339 11.924 -18.642 1.00 92.00 208 ASP A CA 1
ATOM 1705 C C . ASP A 1 208 ? 3.519 12.019 -17.657 1.00 92.00 208 ASP A C 1
ATOM 1707 O O . ASP A 1 208 ? 4.584 12.563 -17.976 1.00 92.00 208 ASP A O 1
ATOM 1711 N N . LEU A 1 209 ? 3.368 11.457 -16.454 1.00 93.75 209 LEU A N 1
ATOM 1712 C CA . LEU A 1 209 ? 4.392 11.461 -15.408 1.00 93.75 209 LEU A CA 1
ATOM 1713 C C . LEU A 1 209 ? 5.401 10.310 -15.518 1.00 93.75 209 LEU A C 1
ATOM 1715 O O . LEU A 1 209 ? 6.355 10.278 -14.735 1.00 93.75 209 LEU A O 1
ATOM 1719 N N . LYS A 1 210 ? 5.303 9.420 -16.514 1.00 93.75 210 LYS A N 1
ATOM 1720 C CA . LYS A 1 210 ? 6.262 8.313 -16.725 1.00 93.75 210 LYS A CA 1
ATOM 1721 C C . LYS A 1 210 ? 7.725 8.771 -16.807 1.00 93.75 210 LYS A C 1
ATOM 1723 O O . LYS A 1 210 ? 8.625 8.023 -16.423 1.00 93.75 210 LYS A O 1
ATOM 1728 N N . GLN A 1 211 ? 8.003 10.013 -17.218 1.00 93.06 211 GLN A N 1
ATOM 1729 C CA . GLN A 1 211 ? 9.359 10.597 -17.205 1.00 93.06 211 GLN A CA 1
ATOM 1730 C C . GLN A 1 211 ? 9.975 10.693 -15.796 1.00 93.06 211 GLN A C 1
ATOM 1732 O O . GLN A 1 211 ? 11.200 10.622 -15.654 1.00 93.06 211 GLN A O 1
ATOM 1737 N N . VAL A 1 212 ? 9.145 10.778 -14.748 1.00 95.62 212 VAL A N 1
ATOM 1738 C CA . VAL A 1 212 ? 9.579 10.804 -13.341 1.00 95.62 212 VAL A CA 1
ATOM 1739 C C . VAL A 1 212 ? 10.297 9.509 -12.944 1.00 95.62 212 VAL A C 1
ATOM 1741 O O . VAL A 1 212 ? 11.162 9.542 -12.070 1.00 95.62 212 VAL A O 1
ATOM 1744 N N . SER A 1 213 ? 10.045 8.395 -13.643 1.00 95.88 213 SER A N 1
ATOM 1745 C CA . SER A 1 213 ? 10.785 7.132 -13.466 1.00 95.88 213 SER A CA 1
ATOM 1746 C C . SER A 1 213 ? 12.309 7.297 -13.539 1.00 95.88 213 SER A C 1
ATOM 1748 O O . SER A 1 213 ? 13.040 6.559 -12.882 1.00 95.88 213 SER A O 1
ATOM 1750 N N . THR A 1 214 ? 12.803 8.295 -14.278 1.00 95.94 214 THR A N 1
ATOM 1751 C CA . THR A 1 214 ? 14.237 8.604 -14.394 1.00 95.94 214 THR A CA 1
ATOM 1752 C C . THR A 1 214 ? 14.863 9.006 -13.055 1.00 95.94 214 THR A C 1
ATOM 1754 O O . THR A 1 214 ? 16.052 8.791 -12.845 1.00 95.94 214 THR A O 1
ATOM 1757 N N . PHE A 1 215 ? 14.074 9.557 -12.127 1.00 95.69 215 PHE A N 1
ATOM 1758 C CA . PHE A 1 215 ? 14.537 9.944 -10.790 1.00 95.69 215 PHE A CA 1
ATOM 1759 C C . PHE A 1 215 ? 14.483 8.801 -9.772 1.00 95.69 215 PHE A C 1
ATOM 1761 O O . PHE A 1 215 ? 14.999 8.958 -8.668 1.00 95.69 215 PHE A O 1
ATOM 1768 N N . TRP A 1 216 ? 13.870 7.664 -10.114 1.00 96.50 216 TRP A N 1
ATOM 1769 C CA . TRP A 1 216 ? 13.762 6.529 -9.199 1.00 96.50 216 TRP A CA 1
ATOM 1770 C C . TRP A 1 216 ? 15.088 5.760 -9.060 1.00 96.50 216 TRP A C 1
ATOM 1772 O O . TRP A 1 216 ? 15.411 5.290 -7.973 1.00 96.50 216 TRP A O 1
ATOM 1782 N N . HIS A 1 217 ? 15.888 5.663 -10.130 1.00 95.19 217 HIS A N 1
ATOM 1783 C CA . HIS A 1 217 ? 17.185 4.978 -10.112 1.00 95.19 217 HIS A CA 1
ATOM 1784 C C . HIS A 1 217 ? 18.185 5.639 -11.072 1.00 95.19 217 HIS A C 1
ATOM 1786 O O . HIS A 1 217 ? 17.838 5.931 -12.215 1.00 95.19 217 HIS A O 1
ATOM 1792 N N . GLU A 1 218 ? 19.448 5.806 -10.655 1.00 92.94 218 GLU A N 1
ATOM 1793 C CA . GLU A 1 218 ? 20.493 6.487 -11.453 1.00 92.94 218 GLU A CA 1
ATOM 1794 C C . GLU A 1 218 ? 20.700 5.869 -12.848 1.00 92.94 218 GLU A C 1
ATOM 1796 O O . GLU A 1 218 ? 21.074 6.550 -13.799 1.00 92.94 218 GLU A O 1
ATOM 1801 N N . GLN A 1 219 ? 20.436 4.567 -12.979 1.00 94.12 219 GLN A N 1
ATOM 1802 C CA . GLN A 1 219 ? 20.522 3.815 -14.234 1.00 94.12 219 GLN A CA 1
ATOM 1803 C C . GLN A 1 219 ? 19.146 3.359 -14.739 1.00 94.12 219 GLN A C 1
ATOM 1805 O O . GLN A 1 219 ? 19.015 2.241 -15.233 1.00 94.12 219 GLN A O 1
ATOM 1810 N N . ALA A 1 220 ? 18.114 4.197 -14.593 1.00 94.88 220 ALA A N 1
ATOM 1811 C CA . ALA A 1 220 ? 16.738 3.882 -14.988 1.00 94.88 220 ALA A CA 1
ATOM 1812 C C . ALA A 1 220 ? 16.635 3.287 -16.406 1.00 94.88 220 ALA A C 1
ATOM 1814 O O . ALA A 1 220 ? 16.023 2.242 -16.598 1.00 94.88 220 ALA A O 1
ATOM 1815 N N . GLU A 1 221 ? 17.292 3.904 -17.392 1.00 95.56 221 GLU A N 1
ATOM 1816 C CA . GLU A 1 221 ? 17.235 3.478 -18.796 1.00 95.56 221 GLU A CA 1
ATOM 1817 C C . GLU A 1 221 ? 17.790 2.054 -19.041 1.00 95.56 221 GLU A C 1
ATOM 1819 O O . GLU A 1 221 ? 17.066 1.219 -19.592 1.00 95.56 221 GLU A O 1
ATOM 1824 N N . PRO A 1 222 ? 19.052 1.725 -18.673 1.00 97.25 222 PRO A N 1
ATOM 1825 C CA . PRO A 1 222 ? 19.539 0.346 -18.726 1.00 97.25 222 PRO A CA 1
ATOM 1826 C C . PRO A 1 222 ? 18.700 -0.636 -17.914 1.00 97.25 222 PRO A C 1
ATOM 1828 O O . PRO A 1 222 ? 18.478 -1.752 -18.374 1.00 97.25 222 PRO A O 1
ATOM 1831 N N . LEU A 1 223 ? 18.239 -0.224 -16.732 1.00 97.50 223 LEU A N 1
ATOM 1832 C CA . LEU A 1 223 ? 17.505 -1.096 -15.827 1.00 97.50 223 LEU A CA 1
ATOM 1833 C C . LEU A 1 223 ? 16.156 -1.521 -16.409 1.00 97.50 223 LEU A C 1
ATOM 1835 O O . LEU A 1 223 ? 15.827 -2.699 -16.353 1.00 97.50 223 LEU A O 1
ATOM 1839 N N . VAL A 1 224 ? 15.409 -0.598 -17.019 1.00 97.81 224 VAL A N 1
ATOM 1840 C CA . VAL A 1 224 ? 14.132 -0.920 -17.673 1.00 97.81 224 VAL A CA 1
ATOM 1841 C C . VAL A 1 224 ? 14.325 -1.974 -18.759 1.00 97.81 224 VAL A C 1
ATOM 1843 O O . VAL A 1 224 ? 13.566 -2.936 -18.813 1.00 97.81 224 VAL A O 1
ATOM 1846 N N . ARG A 1 225 ? 15.368 -1.842 -19.589 1.00 97.56 225 ARG A N 1
ATOM 1847 C CA . ARG A 1 225 ? 15.685 -2.863 -20.602 1.00 97.56 225 ARG A CA 1
ATOM 1848 C C . ARG A 1 225 ? 16.029 -4.204 -19.960 1.00 97.56 225 ARG A C 1
ATOM 1850 O O . ARG A 1 225 ? 15.449 -5.211 -20.335 1.00 97.56 225 ARG A O 1
ATOM 1857 N N . ALA A 1 226 ? 16.902 -4.197 -18.952 1.00 97.88 226 ALA A N 1
ATOM 1858 C CA . ALA A 1 226 ? 17.293 -5.415 -18.248 1.00 97.88 226 ALA A CA 1
ATOM 1859 C C . ALA A 1 226 ? 16.091 -6.137 -17.616 1.00 97.88 226 ALA A C 1
ATOM 1861 O O . ALA A 1 226 ? 16.017 -7.360 -17.680 1.00 97.88 226 ALA A O 1
ATOM 1862 N N . LYS A 1 227 ? 15.131 -5.391 -17.058 1.00 98.06 227 LYS A N 1
ATOM 1863 C CA . LYS A 1 227 ? 13.919 -5.957 -16.460 1.00 98.06 227 LYS A CA 1
ATOM 1864 C C . LYS A 1 227 ? 12.958 -6.565 -17.471 1.00 98.06 227 LYS A C 1
ATOM 1866 O O . LYS A 1 227 ? 12.395 -7.617 -17.198 1.00 98.06 227 LYS A O 1
ATOM 1871 N N . VAL A 1 228 ? 12.823 -5.966 -18.649 1.00 98.19 228 VAL A N 1
ATOM 1872 C CA . VAL A 1 228 ? 12.046 -6.576 -19.738 1.00 98.19 228 VAL A CA 1
ATOM 1873 C C . VAL A 1 228 ? 12.732 -7.850 -20.252 1.00 98.19 228 VAL A C 1
ATOM 1875 O O . VAL A 1 228 ? 12.065 -8.864 -20.432 1.00 98.19 228 VAL A O 1
ATOM 1878 N N . ASP A 1 229 ? 14.062 -7.852 -20.387 1.00 98.19 229 ASP A N 1
ATOM 1879 C CA . ASP A 1 229 ? 14.824 -9.048 -20.786 1.00 98.19 229 ASP A CA 1
ATOM 1880 C C . ASP A 1 229 ? 14.773 -10.171 -19.720 1.00 98.19 229 ASP A C 1
ATOM 1882 O O . ASP A 1 229 ? 14.878 -11.362 -20.028 1.00 98.19 229 ASP A O 1
ATOM 1886 N N . GLU A 1 230 ? 14.677 -9.819 -18.434 1.00 97.94 230 GLU A N 1
ATOM 1887 C CA . GLU A 1 230 ? 14.422 -10.767 -17.339 1.00 97.94 230 GLU A CA 1
ATOM 1888 C C . GLU A 1 230 ? 13.036 -11.399 -17.456 1.00 97.94 230 GLU A C 1
ATOM 1890 O O . GLU A 1 230 ? 12.945 -12.626 -17.396 1.00 97.94 230 GLU A O 1
ATOM 1895 N N . GLU A 1 231 ? 12.003 -10.599 -17.723 1.00 97.81 231 GLU A N 1
ATOM 1896 C CA . GLU A 1 231 ? 10.635 -11.093 -17.891 1.00 97.81 231 GLU A CA 1
ATOM 1897 C C . GLU A 1 231 ? 10.511 -12.058 -19.073 1.00 97.81 231 GLU A C 1
ATOM 1899 O O . GLU A 1 231 ? 9.933 -13.140 -18.956 1.00 97.81 231 GLU A O 1
ATOM 1904 N N . GLU A 1 232 ? 11.102 -11.717 -20.220 1.00 97.56 232 GLU A N 1
ATOM 1905 C CA . GLU A 1 232 ? 11.086 -12.596 -21.394 1.00 97.56 232 GLU A CA 1
ATOM 1906 C C . GLU A 1 232 ? 11.725 -13.961 -21.094 1.00 97.56 232 GLU A C 1
ATOM 1908 O O . GLU A 1 232 ? 11.204 -15.006 -21.503 1.00 97.56 232 GLU A O 1
ATOM 1913 N N . ARG A 1 233 ? 12.833 -13.970 -20.339 1.00 97.69 233 ARG A N 1
ATOM 1914 C CA . ARG A 1 233 ? 13.498 -15.207 -19.902 1.00 97.69 233 ARG A CA 1
ATOM 1915 C C . ARG A 1 233 ? 12.653 -15.982 -18.900 1.00 97.69 233 ARG A C 1
ATOM 1917 O O . ARG A 1 233 ? 12.517 -17.194 -19.061 1.00 97.69 233 ARG A O 1
ATOM 1924 N N . TYR A 1 234 ? 12.070 -15.298 -17.920 1.00 96.44 234 TYR A N 1
ATOM 1925 C CA . TYR A 1 234 ? 11.196 -15.903 -16.921 1.00 96.44 234 TYR A CA 1
ATOM 1926 C C . TYR A 1 234 ? 10.002 -16.605 -17.581 1.00 96.44 234 TYR A C 1
ATOM 1928 O O . TYR A 1 234 ? 9.747 -17.780 -17.321 1.00 96.44 234 TYR A O 1
ATOM 1936 N N . GLN A 1 235 ? 9.325 -15.939 -18.521 1.00 96.75 235 GLN A N 1
ATOM 1937 C CA . GLN A 1 235 ? 8.208 -16.526 -19.266 1.00 96.75 235 GLN A CA 1
ATOM 1938 C C . GLN A 1 235 ? 8.632 -17.730 -20.115 1.00 96.75 235 GLN A C 1
ATOM 1940 O O . GLN A 1 235 ? 7.886 -18.707 -20.224 1.00 96.75 235 GLN A O 1
ATOM 1945 N N . ALA A 1 236 ? 9.816 -17.685 -20.733 1.00 96.62 236 ALA A N 1
ATOM 1946 C CA . ALA A 1 236 ? 10.341 -18.809 -21.505 1.00 96.62 236 ALA A CA 1
ATOM 1947 C C . ALA A 1 236 ? 10.642 -20.028 -20.615 1.00 96.62 236 ALA A C 1
ATOM 1949 O O . ALA A 1 236 ? 10.267 -21.149 -20.970 1.00 96.62 236 ALA A O 1
ATOM 1950 N N . GLU A 1 237 ? 11.265 -19.811 -19.454 1.00 95.81 237 GLU A N 1
ATOM 1951 C CA . GLU A 1 237 ? 11.533 -20.854 -18.461 1.00 95.81 237 GLU A CA 1
ATOM 1952 C C . GLU A 1 237 ? 10.226 -21.450 -17.928 1.00 95.81 237 GLU A C 1
ATOM 1954 O O . GLU A 1 237 ? 10.045 -22.669 -17.977 1.00 95.81 237 GLU A O 1
ATOM 1959 N N . LEU A 1 238 ? 9.270 -20.603 -17.539 1.00 94.56 238 LEU A N 1
ATOM 1960 C CA . LEU A 1 238 ? 7.962 -21.028 -17.046 1.00 94.56 238 LEU A CA 1
ATOM 1961 C C . LEU A 1 238 ? 7.236 -21.918 -18.064 1.00 94.56 238 LEU A C 1
ATOM 1963 O O . LEU A 1 238 ? 6.787 -23.011 -17.724 1.00 94.56 238 LEU A O 1
ATOM 1967 N N . ARG A 1 239 ? 7.177 -21.505 -19.338 1.00 95.62 239 ARG A N 1
ATOM 1968 C CA . ARG A 1 239 ? 6.580 -22.316 -20.416 1.00 95.62 239 ARG A CA 1
ATOM 1969 C C . ARG A 1 239 ? 7.305 -23.644 -20.617 1.00 95.62 239 ARG A C 1
ATOM 1971 O O . ARG A 1 239 ? 6.661 -24.639 -20.936 1.00 95.62 239 ARG A O 1
ATOM 1978 N N . SER A 1 240 ? 8.628 -23.670 -20.457 1.00 95.25 240 SER A N 1
ATOM 1979 C CA . SER A 1 240 ? 9.408 -24.901 -20.619 1.00 95.25 240 SER A CA 1
ATOM 1980 C C . SER A 1 240 ? 9.067 -25.953 -19.561 1.00 95.25 240 SER A C 1
ATOM 1982 O O . SER A 1 240 ? 9.012 -27.133 -19.895 1.00 95.25 240 SER A O 1
ATOM 1984 N N . LEU A 1 241 ? 8.761 -25.529 -18.329 1.00 94.00 241 LEU A N 1
ATOM 1985 C CA . LEU A 1 241 ? 8.376 -26.426 -17.239 1.00 94.00 241 LEU A CA 1
ATOM 1986 C C . LEU A 1 241 ? 7.026 -27.097 -17.514 1.00 94.00 241 LEU A C 1
ATOM 1988 O O . LEU A 1 241 ? 6.917 -28.310 -17.378 1.00 94.00 241 LEU A O 1
ATOM 1992 N N . PHE A 1 242 ? 6.032 -26.342 -17.988 1.00 90.38 242 PHE A N 1
ATOM 1993 C CA . PHE A 1 242 ? 4.711 -26.901 -18.304 1.00 90.38 242 PHE A CA 1
ATOM 1994 C C . PHE A 1 242 ? 4.706 -27.766 -19.570 1.00 90.38 242 PHE A C 1
ATOM 1996 O O . PHE A 1 242 ? 4.000 -28.766 -19.628 1.00 90.38 242 PHE A O 1
ATOM 2003 N N . ASN A 1 243 ? 5.530 -27.436 -20.568 1.00 85.06 243 ASN A N 1
ATOM 2004 C CA . ASN A 1 243 ? 5.647 -28.258 -21.776 1.00 85.06 243 ASN A CA 1
ATOM 2005 C C . ASN A 1 243 ? 6.457 -29.550 -21.546 1.00 85.06 243 ASN A C 1
ATOM 2007 O O . ASN A 1 243 ? 6.340 -30.492 -22.328 1.00 85.06 243 ASN A O 1
ATOM 2011 N N . ALA A 1 244 ? 7.290 -29.607 -20.500 1.00 63.53 244 ALA A N 1
ATOM 2012 C CA . ALA A 1 244 ? 8.065 -30.796 -20.147 1.00 63.53 244 ALA A CA 1
ATOM 2013 C C . ALA A 1 244 ? 7.235 -31.874 -19.423 1.00 63.53 244 ALA A C 1
ATOM 2015 O O . ALA A 1 244 ? 7.653 -33.028 -19.399 1.00 63.53 244 ALA A O 1
ATOM 2016 N N . GLU A 1 245 ? 6.071 -31.529 -18.864 1.00 55.84 245 GLU A N 1
ATOM 2017 C CA . GLU A 1 245 ? 5.172 -32.479 -18.187 1.00 55.84 245 GLU A CA 1
ATOM 2018 C C . GLU A 1 245 ? 4.220 -33.223 -19.147 1.00 55.84 245 GLU A C 1
ATOM 2020 O O . GLU A 1 245 ? 3.608 -34.216 -18.757 1.00 55.84 245 GLU A O 1
ATOM 2025 N N . GLU A 1 246 ? 4.126 -32.802 -20.414 1.00 51.22 246 GLU A N 1
ATOM 2026 C CA . GLU A 1 246 ? 3.313 -33.462 -21.453 1.00 51.22 246 GLU A CA 1
ATOM 2027 C C . GLU A 1 246 ? 4.104 -34.461 -22.333 1.00 51.22 246 GLU A C 1
ATOM 2029 O O . GLU A 1 246 ? 3.566 -34.968 -23.321 1.00 51.22 246 GLU A O 1
ATOM 2034 N N . SER A 1 247 ? 5.372 -34.752 -21.998 1.00 44.44 247 SER A N 1
ATOM 2035 C CA . SER A 1 247 ? 6.283 -35.615 -22.783 1.00 44.44 247 SER A CA 1
ATOM 2036 C C . SER A 1 247 ? 6.651 -36.931 -22.097 1.00 44.44 247 SER A C 1
ATOM 2038 O O . SER A 1 247 ? 7.037 -36.897 -20.909 1.00 44.44 247 SER A O 1
#

pLDDT: mean 93.1, std 6.61, range [44.44, 98.38]

Radius of gyration: 20.3 Å; chains: 1; bounding box: 45×52×52 Å

Seque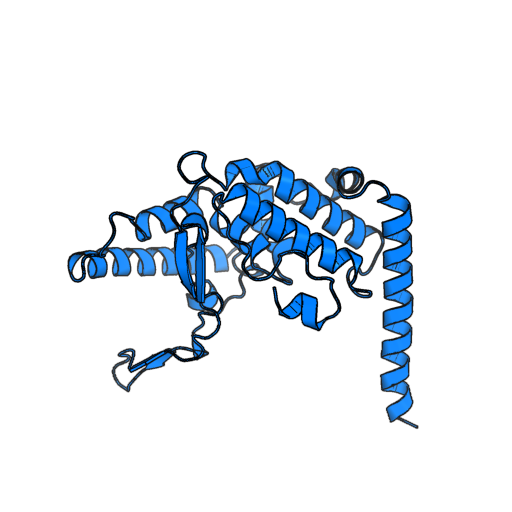nce (247 aa):
MMLFENSGTPRTIQPRQLYRSTDSFASDMLTLHDAHLLHDPHAVRTVDDARERMAIRALLRTVMHYFISTDRRDGPYLLQLTDFHQSNIFVDDDWNITCLIDLEWICALPVDMLSVPYWLTDCSIDSIIDDEYGIFDEARQAFLAIMDEEARLVPAEHDIDITSTMRHAWESKGVWFWACLRSLNAWLFVFEDHILPKFSADKDLIDDLKQVSTFWHEQAEPLVRAKVDEEERYQAELRSLFNAEES

Foldseek 3Di:
DVVLVVVVQDDQQDPPDDDQFLLVVLVSLLVSLVSSCLGDLQNAAALLRLLLVLLLSLVLNVCVPLLQDPVAGRADWDWDQLPDDPVQFDADPVRDTDGGDDRPRIDRHHLLLDEDDQCLVPDDPLRCADPNVVVSVVSRVVVLVVVVVVCVVPPDPDPDDSSVSRVCSVVSLSNLSSVLSSDPPSNSSSCLRRVVVVPDVDSCVSSVSSVSSCVSDVPSPVSSVVSNVSNVVVVVVVVVVVVVVVD

InterPro domains:
  IPR011009 Protein kinase-like domain superfamily [SSF56112] (33-192)

Organism: NCBI:txid1247861

Secondary structure (DSSP, 8-state):
-HHHHHTTPPP-SPTT---S-HHHHHHHHHHHHHHHHHH-TTS-SSHHHHHHHHHHHHHHHHHGGGTS-TTSTT--EEEEETT--GGGEEE-TT--EEEE--TT-EEEEEGGG----GGGGT--GGG-SHHHHHHHHHHHHHHHHHHHHHHHHS--SSS--HHHHHHHHHHTTHHHHHHHHH-SSTHHHHIIIIIGGGT-S-TTHHHHHGGGGGGT-TTHHHHHHHHHHHHHHHHHHHHHHHHHTT-